Protein AF-A0A832R340-F1 (afdb_monomer_lite)

pLDDT: mean 95.82, std 3.77, range [67.94, 98.81]

Sequence (253 aa):
NHPKLSLINHSDYIPEQYLPVFNSSLIEIYLHKIPDLADKFVYFNDDFFIINNTPKERFFKNGLPNDIAAFRYNSGMGLWSKCLINNIKIINERFDKHTVLERDHNKWYNPDYGKKSRITRLLKSYDKFVTLITPHNAQPYLKSTFEEVWDYAGDRLTKASENRFRSPNDYTQELFRTWQICQSNFEPYNTYKDTKMFPLVLRSNQAVKAIYDQKYKLICLNDNAHIRNYEKVMQELEKAFETILPEKSGFEL

Foldseek 3Di:
DDPPDDDDDLVQFPDPVLPPAPAQQLSLLRPLSTPPDAQKDKDDDPQKDFQDDDDCVCQDDPNFGEDAQADDDQPCPDLVSLQLVLLQVLVQVVAWPLVLCVVCVCQNVPCQQPPRRVVVVVCNPPGGDDRGDDDPYIHIGGSVLSVVCCVSCVVQSVVLSNHRYRDSSGHGNVSSVVSCSSVVRYHYDNNVVAEEEDACQVQLVVLLVCSQVVVHRMYGHRYDPNRPPVVVSVVSNVVSCCNSCVDDDPNDD

Structure (mmCIF, N/CA/C/O backbone):
data_AF-A0A832R340-F1
#
_entry.id   AF-A0A832R340-F1
#
loop_
_atom_site.group_PDB
_atom_site.id
_atom_site.type_symbol
_atom_site.label_atom_id
_atom_site.label_alt_id
_atom_site.label_comp_id
_atom_site.label_asym_id
_atom_site.label_entity_id
_atom_site.label_seq_id
_atom_site.pdbx_PDB_ins_code
_atom_site.Cartn_x
_atom_site.Cartn_y
_atom_site.Cartn_z
_atom_site.occupancy
_atom_site.B_iso_or_equiv
_atom_site.auth_seq_id
_atom_site.auth_comp_id
_atom_site.auth_asym_id
_atom_site.auth_atom_id
_atom_site.pdbx_PDB_model_num
ATOM 1 N N . ASN A 1 1 ? -14.430 -20.303 16.023 1.00 77.50 1 ASN A N 1
ATOM 2 C CA . ASN A 1 1 ? -14.579 -20.818 14.639 1.00 77.50 1 ASN A CA 1
ATOM 3 C C . ASN A 1 1 ? -15.683 -20.064 13.924 1.00 77.50 1 ASN A C 1
ATOM 5 O O . ASN A 1 1 ? -16.845 -20.286 14.232 1.00 77.50 1 ASN A O 1
ATOM 9 N N . HIS A 1 2 ? -15.328 -19.161 13.011 1.00 87.94 2 HIS A N 1
ATOM 10 C CA . HIS A 1 2 ? -16.286 -18.367 12.237 1.00 87.94 2 HIS A CA 1
ATOM 11 C C . HIS A 1 2 ? -16.100 -18.674 10.739 1.00 87.94 2 HIS A C 1
ATOM 13 O O . HIS A 1 2 ? -14.962 -18.670 10.282 1.00 87.94 2 HIS A O 1
ATOM 19 N N . PRO A 1 3 ? -17.163 -18.914 9.943 1.00 90.31 3 PRO A N 1
ATOM 20 C CA . PRO A 1 3 ? -17.043 -19.392 8.553 1.00 90.31 3 PRO A CA 1
ATOM 21 C C . PRO A 1 3 ? -16.389 -18.393 7.586 1.00 90.31 3 PRO A C 1
ATOM 23 O O . PRO A 1 3 ? -16.044 -18.752 6.467 1.00 90.31 3 PRO A O 1
ATOM 26 N N . LYS A 1 4 ? -16.247 -17.129 7.999 1.00 91.12 4 LYS A N 1
ATOM 27 C CA . LYS A 1 4 ? -15.564 -16.067 7.239 1.00 91.12 4 LYS A CA 1
ATOM 28 C C . LYS A 1 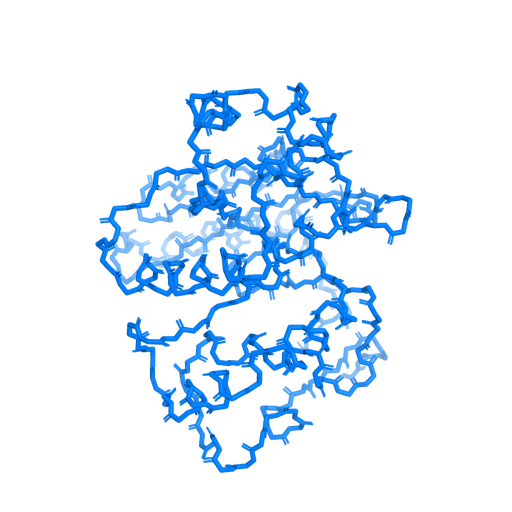4 ? -14.186 -15.704 7.812 1.00 91.12 4 LYS A C 1
ATOM 30 O O . LYS A 1 4 ? -13.631 -14.686 7.416 1.00 91.12 4 LYS A O 1
ATOM 35 N N . LEU A 1 5 ? -13.687 -16.463 8.790 1.00 92.19 5 LEU A N 1
ATOM 36 C CA . LEU A 1 5 ? -12.378 -16.262 9.406 1.00 92.19 5 LEU A CA 1
ATOM 37 C C . LEU A 1 5 ? -11.502 -17.481 9.118 1.00 92.19 5 LEU A C 1
ATOM 39 O O . LEU A 1 5 ? -11.822 -18.586 9.553 1.00 92.19 5 LEU A O 1
ATOM 43 N N . SER A 1 6 ? -10.382 -17.247 8.442 1.00 92.25 6 SER A N 1
ATOM 44 C CA . SER A 1 6 ? -9.359 -18.257 8.185 1.00 92.25 6 SER A CA 1
ATOM 45 C C . SER A 1 6 ? -8.039 -17.790 8.783 1.00 92.25 6 SER A C 1
ATOM 47 O O . SER A 1 6 ? -7.599 -16.671 8.523 1.00 92.25 6 SER A O 1
ATOM 49 N N . LEU A 1 7 ? -7.420 -18.647 9.591 1.00 93.69 7 LEU A N 1
ATOM 50 C CA . LEU A 1 7 ? -6.074 -18.450 10.121 1.00 93.69 7 LEU A CA 1
ATOM 51 C C . LEU A 1 7 ? -5.105 -19.132 9.155 1.00 93.69 7 LEU A C 1
ATOM 53 O O . LEU A 1 7 ? -5.226 -20.334 8.932 1.00 93.69 7 LEU A O 1
ATOM 57 N N . ILE A 1 8 ? -4.187 -18.364 8.573 1.00 95.50 8 ILE A N 1
ATOM 58 C CA . ILE A 1 8 ? -3.229 -18.848 7.573 1.00 95.50 8 ILE A CA 1
ATOM 59 C C . ILE A 1 8 ? -1.823 -18.728 8.154 1.00 95.50 8 ILE A C 1
ATOM 61 O O . ILE A 1 8 ? -1.419 -17.652 8.600 1.00 95.50 8 ILE A O 1
ATOM 65 N N . ASN A 1 9 ? -1.074 -19.825 8.142 1.00 96.88 9 ASN A N 1
ATOM 66 C CA . ASN A 1 9 ? 0.315 -19.855 8.574 1.00 96.88 9 ASN A CA 1
ATOM 67 C C . ASN A 1 9 ? 1.236 -19.414 7.435 1.00 96.88 9 ASN A C 1
ATOM 69 O O . ASN A 1 9 ? 0.943 -19.609 6.258 1.00 96.88 9 ASN A O 1
ATOM 73 N N . HIS A 1 10 ? 2.414 -18.886 7.772 1.00 97.19 10 HIS A N 1
ATOM 74 C CA . HIS A 1 10 ? 3.430 -18.556 6.765 1.00 97.19 10 HIS A CA 1
ATOM 75 C C . HIS A 1 10 ? 3.829 -19.770 5.904 1.00 97.19 10 HIS A C 1
ATOM 77 O O . HIS A 1 10 ? 4.081 -19.611 4.714 1.00 97.19 10 HIS A O 1
ATOM 83 N N . SER A 1 11 ? 3.826 -20.982 6.472 1.00 97.44 11 SER A N 1
ATOM 84 C CA . SER A 1 11 ? 4.091 -22.242 5.758 1.00 97.44 11 SER A CA 1
ATOM 85 C C . SER A 1 11 ? 3.079 -22.580 4.669 1.00 97.44 11 SER A C 1
ATOM 87 O O . SER A 1 11 ? 3.392 -23.375 3.790 1.00 97.44 11 SER A O 1
ATOM 89 N N . ASP A 1 12 ? 1.885 -21.987 4.707 1.00 97.50 12 ASP A N 1
ATOM 90 C CA . ASP A 1 12 ? 0.822 -22.308 3.754 1.00 97.50 12 ASP A CA 1
ATOM 91 C C . ASP A 1 12 ? 1.036 -21.610 2.401 1.00 97.50 12 ASP A C 1
ATOM 93 O O . ASP A 1 12 ? 0.422 -21.992 1.407 1.00 97.50 12 ASP A O 1
ATOM 97 N N . TYR A 1 13 ? 1.888 -20.576 2.347 1.00 97.44 13 TYR A N 1
ATOM 98 C CA . TYR A 1 13 ? 2.053 -19.748 1.146 1.00 97.44 13 TYR A CA 1
ATOM 99 C C . TYR A 1 13 ? 3.472 -19.210 0.894 1.00 97.44 13 TYR A C 1
ATOM 101 O O . TYR A 1 13 ? 3.736 -18.674 -0.185 1.00 97.44 13 TYR A O 1
ATOM 109 N N . ILE A 1 14 ? 4.398 -19.360 1.846 1.00 98.06 14 ILE A N 1
ATOM 110 C CA . ILE A 1 14 ? 5.816 -19.015 1.686 1.00 98.06 14 ILE A CA 1
ATOM 111 C C . ILE A 1 14 ? 6.624 -20.317 1.554 1.00 98.06 14 ILE A C 1
ATOM 113 O O . ILE A 1 14 ? 6.455 -21.212 2.383 1.00 98.06 14 ILE A O 1
ATOM 117 N N . PRO A 1 15 ? 7.524 -20.440 0.557 1.00 97.81 15 PRO A N 1
ATOM 118 C CA . PRO A 1 15 ? 8.363 -21.626 0.405 1.00 97.81 15 PRO A CA 1
ATOM 119 C C . PRO A 1 15 ? 9.180 -21.950 1.665 1.00 97.81 15 PRO A C 1
ATOM 121 O O . PRO A 1 15 ? 9.788 -21.058 2.263 1.00 97.81 15 PRO A O 1
ATOM 124 N N . GLU A 1 16 ? 9.231 -23.233 2.036 1.00 97.81 16 GLU A N 1
ATOM 125 C CA . GLU A 1 16 ? 9.823 -23.716 3.293 1.00 97.81 16 GLU A CA 1
ATOM 126 C C . GLU A 1 16 ? 11.278 -23.266 3.486 1.00 97.81 16 GLU A C 1
ATOM 128 O O . GLU A 1 16 ? 11.670 -22.888 4.589 1.00 97.81 16 GLU A O 1
ATOM 133 N N . GLN A 1 17 ? 12.069 -23.195 2.408 1.00 97.62 17 GLN A N 1
ATOM 134 C CA . GLN A 1 17 ? 13.466 -22.757 2.473 1.00 97.62 17 GLN A CA 1
ATOM 135 C C . GLN A 1 17 ? 13.645 -21.315 2.983 1.00 97.62 17 GLN A C 1
ATOM 137 O O . GLN A 1 17 ? 14.719 -20.968 3.483 1.00 97.62 17 GLN A O 1
ATOM 142 N N . TYR A 1 18 ? 12.608 -20.476 2.886 1.00 97.69 18 TYR A N 1
ATOM 143 C CA . TYR A 1 18 ? 12.618 -19.092 3.368 1.00 97.69 18 TYR A CA 1
ATOM 144 C C . TYR A 1 18 ? 12.047 -18.949 4.787 1.00 97.69 18 TYR A C 1
ATOM 146 O O . TYR A 1 18 ? 12.053 -17.852 5.344 1.00 97.69 18 TYR A O 1
ATOM 154 N N . LEU A 1 19 ? 11.604 -20.044 5.414 1.00 97.44 19 LEU A N 1
ATOM 155 C CA . LEU A 1 19 ? 11.039 -20.059 6.764 1.00 97.44 19 LEU A CA 1
ATOM 156 C C . LEU A 1 19 ? 12.059 -20.536 7.817 1.00 97.44 19 LEU A C 1
ATOM 158 O O . LEU A 1 19 ? 12.982 -21.282 7.480 1.00 97.44 19 LEU A O 1
ATOM 162 N N . PRO A 1 20 ? 11.981 -20.058 9.079 1.00 96.69 20 PRO A N 1
ATOM 163 C CA . PRO A 1 20 ? 11.139 -18.955 9.549 1.00 96.69 20 PRO A CA 1
ATOM 164 C C . PRO A 1 20 ? 11.617 -17.592 9.017 1.00 96.69 20 PRO A C 1
ATOM 166 O O . PRO A 1 20 ? 12.807 -17.386 8.754 1.00 96.69 20 PRO A O 1
ATOM 169 N N . VAL A 1 21 ? 10.676 -16.654 8.898 1.00 96.25 21 VAL A N 1
ATOM 170 C CA . VAL A 1 21 ? 10.906 -15.287 8.415 1.00 96.25 21 VAL A CA 1
ATOM 171 C C . VAL A 1 21 ? 10.337 -14.266 9.400 1.00 96.25 21 VAL A C 1
ATOM 173 O O . VAL A 1 21 ? 9.236 -14.436 9.916 1.00 96.25 21 VAL A O 1
ATOM 176 N N . PHE A 1 22 ? 11.084 -13.186 9.632 1.00 96.25 22 PHE A N 1
ATOM 177 C CA . PHE A 1 22 ? 10.743 -12.071 10.527 1.00 96.25 22 PHE A CA 1
ATOM 178 C C . PHE A 1 22 ? 10.767 -10.730 9.774 1.00 96.25 22 PHE A C 1
ATOM 180 O O . PHE A 1 22 ? 11.070 -9.669 10.322 1.00 96.25 22 PHE A O 1
ATOM 187 N N . ASN A 1 23 ? 10.500 -10.791 8.473 1.00 96.44 23 ASN A N 1
ATOM 188 C CA . ASN A 1 23 ? 10.570 -9.684 7.539 1.00 96.44 23 ASN A CA 1
ATOM 189 C C . ASN A 1 23 ? 9.192 -9.457 6.912 1.00 96.44 23 ASN A C 1
ATOM 191 O O . ASN A 1 23 ? 8.782 -10.211 6.032 1.00 96.44 23 ASN A O 1
ATOM 195 N N . SER A 1 24 ? 8.495 -8.406 7.350 1.00 95.06 24 SER A N 1
ATOM 196 C CA . SER A 1 24 ? 7.166 -8.066 6.826 1.00 95.06 24 SER A CA 1
ATOM 197 C C . SER A 1 24 ? 7.173 -7.860 5.312 1.00 95.06 24 SER A C 1
ATOM 199 O O . SER A 1 24 ? 6.262 -8.325 4.645 1.00 95.06 24 SER A O 1
ATOM 201 N N . SER A 1 25 ? 8.223 -7.246 4.754 1.00 95.94 25 SER A N 1
ATOM 202 C CA . SER A 1 25 ? 8.318 -7.002 3.312 1.00 95.94 25 SER A CA 1
ATOM 203 C C . SER A 1 25 ? 8.299 -8.315 2.525 1.00 95.94 25 SER A C 1
ATOM 205 O O . SER A 1 25 ? 7.625 -8.413 1.506 1.00 95.94 25 SER A O 1
ATOM 207 N N . LEU A 1 26 ? 8.995 -9.342 3.030 1.00 96.44 26 LEU A N 1
ATOM 208 C CA . LEU A 1 26 ? 9.010 -10.677 2.431 1.00 96.44 26 LEU A CA 1
ATOM 209 C C . LEU A 1 26 ? 7.631 -11.333 2.547 1.00 96.44 26 LEU A C 1
ATOM 211 O O . LEU A 1 26 ? 7.082 -11.787 1.552 1.00 96.44 26 LEU A O 1
ATOM 215 N N . ILE A 1 27 ? 7.044 -11.339 3.741 1.00 97.44 27 ILE A N 1
ATOM 216 C CA . ILE A 1 27 ? 5.701 -11.891 3.979 1.00 97.44 27 ILE A CA 1
ATOM 217 C C . ILE A 1 27 ? 4.691 -11.272 2.996 1.00 97.44 27 ILE A C 1
ATOM 219 O O . ILE A 1 27 ? 3.927 -11.976 2.335 1.00 97.44 27 ILE A O 1
ATOM 223 N N . GLU A 1 28 ? 4.747 -9.951 2.827 1.00 97.38 28 GLU A N 1
ATOM 224 C CA . GLU A 1 28 ? 3.816 -9.194 1.998 1.00 97.38 28 GLU A CA 1
ATOM 225 C C . GLU A 1 28 ? 3.998 -9.425 0.485 1.00 97.38 28 GLU A C 1
ATOM 227 O O . GLU A 1 28 ? 3.014 -9.380 -0.253 1.00 97.38 28 GLU A O 1
ATOM 232 N N . ILE A 1 29 ? 5.209 -9.709 -0.019 1.00 97.81 29 ILE A N 1
ATOM 233 C CA . ILE A 1 29 ? 5.391 -9.995 -1.458 1.00 97.81 29 ILE A CA 1
ATOM 234 C C . ILE A 1 29 ? 4.800 -11.358 -1.873 1.00 97.81 29 ILE A C 1
ATOM 236 O O . ILE A 1 29 ? 4.531 -11.572 -3.057 1.00 97.81 29 ILE A O 1
ATOM 240 N N . TYR A 1 30 ? 4.541 -12.263 -0.921 1.00 98.38 30 TYR A N 1
ATOM 241 C CA . TYR A 1 30 ? 3.929 -13.576 -1.168 1.00 98.38 30 TYR A CA 1
ATOM 242 C C . TYR A 1 30 ? 2.406 -13.613 -0.978 1.00 98.38 30 TYR A C 1
ATOM 244 O O . TYR A 1 30 ? 1.823 -14.666 -1.207 1.00 98.38 30 TYR A O 1
ATOM 252 N N . LEU A 1 31 ? 1.728 -12.503 -0.644 1.00 98.25 31 LEU A N 1
ATOM 253 C CA . LEU A 1 31 ? 0.280 -12.502 -0.339 1.00 98.25 31 LEU A CA 1
ATOM 254 C C . LEU A 1 31 ? -0.577 -13.229 -1.386 1.00 98.25 31 LEU A C 1
ATOM 256 O O . LEU A 1 31 ? -1.488 -13.970 -1.040 1.00 98.25 31 LEU A O 1
ATOM 260 N N . HIS A 1 32 ? -0.252 -13.083 -2.669 1.00 98.19 32 HIS A N 1
ATOM 261 C CA . HIS A 1 32 ? -0.957 -13.747 -3.770 1.00 98.19 32 HIS A CA 1
ATOM 262 C C . HIS A 1 32 ? -0.937 -15.286 -3.734 1.00 98.19 32 HIS A C 1
ATOM 264 O O . HIS A 1 32 ? -1.754 -15.921 -4.400 1.00 98.19 32 HIS A O 1
ATOM 270 N N . LYS A 1 33 ? -0.020 -15.893 -2.974 1.00 98.19 33 LYS A N 1
ATOM 271 C CA . LYS A 1 33 ? 0.062 -17.342 -2.764 1.00 98.19 33 LYS A CA 1
ATOM 272 C C . LYS A 1 33 ? -0.860 -17.844 -1.655 1.00 98.19 33 LYS A C 1
ATOM 274 O O . LYS A 1 33 ? -0.986 -19.055 -1.520 1.00 98.19 33 LYS A O 1
ATOM 279 N N . ILE A 1 34 ? -1.499 -16.957 -0.883 1.00 98.38 34 ILE A N 1
ATOM 280 C CA . ILE A 1 34 ? -2.464 -17.364 0.145 1.00 98.38 34 ILE A CA 1
ATOM 281 C C . ILE A 1 34 ? -3.562 -18.221 -0.517 1.00 98.38 34 ILE A C 1
ATOM 283 O O . ILE A 1 34 ? -4.161 -17.775 -1.508 1.00 98.38 34 ILE A O 1
ATOM 287 N N . PRO A 1 35 ? -3.825 -19.439 -0.001 1.00 96.44 35 PRO A N 1
ATOM 288 C CA . PRO A 1 35 ? -4.869 -20.310 -0.527 1.00 96.44 35 PRO A CA 1
ATOM 289 C C . PRO A 1 35 ? -6.227 -19.610 -0.553 1.00 96.44 35 PRO A C 1
ATOM 291 O O . PRO A 1 35 ? -6.567 -18.858 0.359 1.00 96.44 35 PRO A O 1
ATOM 294 N N . ASP A 1 36 ? -6.983 -19.833 -1.627 1.00 95.50 36 ASP A N 1
ATOM 295 C CA . ASP A 1 36 ? -8.324 -19.273 -1.841 1.00 95.50 36 ASP A CA 1
ATOM 296 C C . ASP A 1 36 ? -8.419 -17.733 -1.817 1.00 95.50 36 ASP A C 1
ATOM 298 O O . ASP A 1 36 ? -9.520 -17.174 -1.815 1.00 95.50 36 ASP A O 1
ATOM 302 N N . LEU A 1 37 ? -7.286 -17.015 -1.865 1.00 97.75 37 LEU A N 1
ATOM 303 C CA . LEU A 1 37 ? -7.292 -15.559 -1.971 1.00 97.75 37 LEU A CA 1
ATOM 304 C C . LEU A 1 37 ? -7.910 -15.135 -3.309 1.00 97.75 37 LEU A C 1
ATOM 306 O O . LEU A 1 37 ? -7.409 -15.474 -4.388 1.00 97.75 37 LEU A O 1
ATOM 310 N N . ALA A 1 38 ? -8.997 -14.369 -3.219 1.00 97.56 38 ALA A N 1
ATOM 311 C CA . ALA A 1 38 ? -9.676 -13.794 -4.369 1.00 97.56 38 ALA A CA 1
ATOM 312 C C . ALA A 1 38 ? -8.766 -12.819 -5.125 1.00 97.56 38 ALA A C 1
ATOM 314 O O . ALA A 1 38 ? -7.891 -12.184 -4.537 1.00 97.56 38 ALA A O 1
ATOM 315 N N . ASP A 1 39 ? -9.031 -12.635 -6.423 1.00 98.25 39 ASP A N 1
ATOM 316 C CA . ASP A 1 39 ? -8.266 -11.674 -7.218 1.00 98.25 39 ASP A CA 1
ATOM 317 C C . ASP A 1 39 ? -8.343 -10.257 -6.635 1.00 98.25 39 ASP A C 1
ATOM 319 O O . ASP A 1 39 ? -7.333 -9.583 -6.495 1.00 98.25 39 ASP A O 1
ATOM 323 N N . LYS A 1 40 ? -9.524 -9.830 -6.187 1.00 98.50 40 LYS A N 1
ATOM 324 C CA . LYS A 1 40 ? -9.719 -8.535 -5.527 1.00 98.50 40 LYS A CA 1
ATOM 325 C C . LYS A 1 40 ? -9.676 -8.720 -4.022 1.00 98.50 40 LYS A C 1
ATOM 327 O O . LYS A 1 40 ? -10.605 -9.291 -3.450 1.00 98.50 40 LYS A O 1
ATOM 332 N N . PHE A 1 41 ? -8.648 -8.181 -3.381 1.00 98.38 41 PHE A N 1
ATOM 333 C CA . PHE A 1 41 ? -8.508 -8.232 -1.930 1.00 98.38 41 PHE A CA 1
ATOM 334 C C . PHE A 1 41 ? -8.055 -6.888 -1.358 1.00 98.38 41 PHE A C 1
ATOM 336 O O . PHE A 1 41 ? -7.519 -6.033 -2.064 1.00 98.38 41 PHE A O 1
ATOM 343 N N . VAL A 1 42 ? -8.304 -6.683 -0.065 1.00 98.00 42 VAL A N 1
ATOM 344 C CA . VAL A 1 42 ? -7.833 -5.503 0.667 1.00 98.00 42 VAL A CA 1
ATOM 345 C C . VAL A 1 42 ? -6.873 -5.969 1.741 1.00 98.00 42 VAL A C 1
ATOM 347 O O . VAL A 1 42 ? -7.241 -6.754 2.610 1.00 98.00 42 VAL A O 1
ATOM 350 N N . TYR A 1 43 ? -5.646 -5.476 1.672 1.00 97.44 43 TYR A N 1
ATOM 351 C CA . TYR A 1 43 ? -4.633 -5.724 2.678 1.00 97.44 43 TYR A CA 1
ATOM 352 C C . TYR A 1 43 ? -4.823 -4.776 3.864 1.00 97.44 43 TYR A C 1
ATOM 354 O O . TYR A 1 43 ? -4.842 -3.555 3.683 1.00 97.44 43 TYR A O 1
ATOM 362 N N . PHE A 1 44 ? -4.938 -5.346 5.064 1.00 96.25 44 PHE A N 1
ATOM 363 C CA . PHE A 1 44 ? -4.852 -4.638 6.337 1.00 96.25 44 PHE A CA 1
ATOM 364 C C . PHE A 1 44 ? -3.622 -5.143 7.092 1.00 96.25 44 PHE A C 1
ATOM 366 O O . PHE A 1 44 ? -3.471 -6.355 7.239 1.00 96.25 44 PHE A O 1
ATOM 373 N N . ASN A 1 45 ? -2.766 -4.233 7.559 1.00 91.50 45 ASN A N 1
ATOM 374 C CA . ASN A 1 45 ? -1.753 -4.576 8.552 1.00 91.50 45 ASN A CA 1
ATOM 375 C C . ASN A 1 45 ? -2.332 -4.424 9.976 1.00 91.50 45 ASN A C 1
ATOM 377 O O . ASN A 1 45 ? -3.502 -4.072 10.149 1.00 91.50 45 ASN A O 1
ATOM 381 N N . ASP A 1 46 ? -1.501 -4.679 10.980 1.00 84.88 46 ASP A N 1
ATOM 382 C CA . ASP A 1 46 ? -1.818 -4.617 12.407 1.00 84.88 46 ASP A CA 1
ATOM 383 C C . ASP A 1 46 ? -2.180 -3.210 12.922 1.00 84.88 46 ASP A C 1
ATOM 385 O O . ASP A 1 46 ? -2.939 -3.085 13.881 1.00 84.88 46 ASP A O 1
ATOM 389 N N . ASP A 1 47 ? -1.724 -2.143 12.262 1.00 92.25 47 ASP A N 1
ATOM 390 C CA . ASP A 1 47 ? -1.975 -0.757 12.674 1.00 92.25 47 ASP A CA 1
ATOM 391 C C . ASP A 1 47 ? -3.289 -0.164 12.123 1.00 92.25 47 ASP A C 1
ATOM 393 O O . ASP A 1 47 ? -3.600 0.994 12.433 1.00 92.25 47 ASP A O 1
ATOM 397 N N . PHE A 1 48 ? -4.015 -0.847 11.226 1.00 95.38 48 PHE A N 1
ATOM 398 C CA . PHE A 1 48 ? -5.141 -0.256 10.486 1.00 95.38 48 PHE A CA 1
ATOM 399 C C . PHE A 1 48 ? -6.504 -0.607 11.080 1.00 95.38 48 PHE A C 1
ATOM 401 O O . PHE A 1 48 ? -6.896 -1.766 11.158 1.00 95.38 48 PHE A O 1
ATOM 408 N N . PHE A 1 49 ? -7.299 0.424 11.369 1.00 95.75 49 PHE A N 1
ATOM 409 C CA . PHE A 1 49 ? -8.614 0.281 11.989 1.00 95.75 49 PHE A CA 1
ATOM 410 C C . PHE A 1 49 ? -9.696 0.966 11.159 1.00 95.75 49 PHE A C 1
ATOM 412 O O . PHE A 1 49 ? -9.511 2.083 10.665 1.00 95.75 49 PHE A O 1
ATOM 419 N N . ILE A 1 50 ? -10.851 0.312 11.040 1.00 95.94 50 ILE A N 1
ATOM 420 C CA . ILE A 1 50 ? -12.079 0.909 10.509 1.00 95.94 50 ILE A CA 1
ATOM 421 C C . ILE A 1 50 ? -12.855 1.480 11.694 1.00 95.94 50 ILE A C 1
ATOM 423 O O . ILE A 1 50 ? -13.189 0.744 12.614 1.00 95.94 50 ILE A O 1
ATOM 427 N N . ILE A 1 51 ? -13.153 2.779 11.668 1.00 97.00 51 ILE A N 1
ATOM 428 C CA . ILE A 1 51 ? -13.857 3.459 12.773 1.00 97.00 51 ILE A CA 1
ATOM 429 C C . ILE A 1 51 ? -15.195 4.072 12.347 1.00 97.00 51 ILE A C 1
ATOM 431 O O . ILE A 1 51 ? -15.892 4.661 13.166 1.00 97.00 51 ILE A O 1
ATOM 435 N N . ASN A 1 52 ? -15.560 3.965 11.066 1.00 96.81 52 ASN A N 1
ATOM 436 C CA . ASN A 1 52 ? -16.832 4.449 10.532 1.00 96.81 52 ASN A CA 1
ATOM 437 C C . ASN A 1 52 ? -17.263 3.595 9.322 1.00 96.81 52 ASN A C 1
ATOM 439 O O . ASN A 1 52 ? -16.451 2.880 8.726 1.00 96.81 52 ASN A O 1
ATOM 443 N N . ASN A 1 53 ? -18.533 3.696 8.926 1.00 95.31 53 ASN A N 1
ATOM 444 C CA . ASN A 1 53 ? -19.116 2.982 7.797 1.00 95.31 53 ASN A CA 1
ATOM 445 C C . ASN A 1 53 ? -18.248 3.115 6.534 1.00 95.31 53 ASN A C 1
ATOM 447 O O . ASN A 1 53 ? -18.025 4.215 6.002 1.00 95.31 53 ASN A O 1
ATOM 451 N N . THR A 1 54 ? -17.775 1.974 6.039 1.00 96.25 54 THR A N 1
ATOM 452 C CA . THR A 1 54 ? -16.812 1.882 4.942 1.00 96.25 54 THR A CA 1
ATOM 453 C C . THR A 1 54 ? -17.367 0.957 3.860 1.00 96.25 54 THR A C 1
ATOM 455 O O . THR A 1 54 ? -17.230 -0.260 3.961 1.00 96.25 54 THR A O 1
ATOM 458 N N . PRO A 1 55 ? -18.024 1.513 2.825 1.00 95.81 55 PRO A N 1
ATOM 459 C CA . PRO A 1 55 ? -18.597 0.711 1.750 1.00 95.81 55 PRO A CA 1
ATOM 460 C C . PRO A 1 55 ? -17.494 0.141 0.846 1.00 95.81 55 PRO A C 1
ATOM 462 O O . PRO A 1 55 ? -16.410 0.721 0.749 1.00 95.81 55 PRO A O 1
ATOM 465 N N . LYS A 1 56 ? -17.765 -0.963 0.136 1.00 95.81 56 LYS A N 1
ATOM 466 C CA . LYS A 1 56 ? -16.792 -1.617 -0.768 1.00 95.81 56 LYS A CA 1
ATOM 467 C C . LYS A 1 56 ? -16.234 -0.663 -1.831 1.00 95.81 56 LYS A C 1
ATOM 469 O O . LYS A 1 56 ? -15.066 -0.767 -2.198 1.00 95.81 56 LYS A O 1
ATOM 474 N N . GLU A 1 57 ? -17.032 0.321 -2.246 1.00 96.50 57 GLU A N 1
ATOM 475 C CA . GLU A 1 57 ? -16.695 1.365 -3.216 1.00 96.50 57 GLU A CA 1
ATOM 476 C C . GLU A 1 57 ? -15.562 2.275 -2.744 1.00 96.50 57 GLU A C 1
ATOM 478 O O . GLU A 1 57 ? -14.973 2.985 -3.555 1.00 96.50 57 GLU A O 1
ATOM 483 N N . ARG A 1 58 ? -15.231 2.259 -1.446 1.00 96.31 58 ARG A N 1
ATOM 484 C CA . ARG A 1 58 ? -14.027 2.902 -0.917 1.00 96.31 58 ARG A CA 1
ATOM 485 C C . ARG A 1 58 ? -12.755 2.194 -1.391 1.00 96.31 58 ARG A C 1
ATOM 487 O O . ARG A 1 58 ? -11.739 2.855 -1.597 1.00 96.31 58 ARG A O 1
ATOM 494 N N . PHE A 1 59 ? -12.792 0.881 -1.563 1.00 97.88 59 PHE A N 1
ATOM 495 C CA . PHE A 1 59 ? -11.637 0.087 -1.974 1.00 97.88 59 PHE A CA 1
ATOM 496 C C . PHE A 1 59 ? -11.651 -0.217 -3.465 1.00 97.88 59 PHE A C 1
ATOM 498 O O . PHE A 1 59 ? -10.609 -0.110 -4.097 1.00 97.88 59 PHE A O 1
ATOM 505 N N . PHE A 1 60 ? -12.817 -0.534 -4.030 1.00 98.25 60 PHE A N 1
ATOM 506 C CA . PHE A 1 60 ? -12.950 -0.913 -5.432 1.00 98.25 60 PHE A CA 1
ATOM 507 C C . PHE A 1 60 ? -14.085 -0.160 -6.118 1.00 98.25 60 PHE A C 1
ATOM 509 O O . PHE A 1 60 ? -15.241 -0.267 -5.713 1.00 98.25 60 PHE A O 1
ATOM 516 N N . LYS A 1 61 ? -13.780 0.531 -7.214 1.00 97.06 61 LYS A N 1
ATOM 517 C CA . LYS A 1 61 ? -14.756 1.189 -8.087 1.00 97.06 61 LYS A CA 1
ATOM 518 C C . LYS A 1 61 ? -14.571 0.673 -9.510 1.00 97.06 61 LYS A C 1
ATOM 520 O O . LYS A 1 61 ? -13.448 0.470 -9.947 1.00 97.06 61 LYS A O 1
ATOM 525 N N . ASN A 1 62 ? -15.665 0.394 -10.222 1.00 95.88 62 ASN A N 1
ATOM 526 C CA . ASN A 1 62 ? -15.622 -0.173 -11.582 1.00 95.88 62 ASN A CA 1
ATOM 527 C C . ASN A 1 62 ? -14.787 -1.466 -11.688 1.00 95.88 62 ASN A C 1
ATOM 529 O O . ASN A 1 62 ? -14.173 -1.753 -12.708 1.00 95.88 62 ASN A O 1
ATOM 533 N N . GLY A 1 63 ? -14.734 -2.244 -10.603 1.00 95.75 63 GLY A N 1
ATOM 534 C CA . GLY A 1 63 ? -13.914 -3.449 -10.524 1.00 95.75 63 GLY A CA 1
ATOM 535 C C . GLY A 1 63 ? -12.410 -3.203 -10.373 1.00 95.75 63 GLY A C 1
ATOM 536 O O . GLY A 1 63 ? -11.686 -4.189 -10.277 1.00 95.75 63 GLY A O 1
ATOM 537 N N . LEU A 1 64 ? -11.966 -1.948 -10.297 1.00 98.12 64 LEU A N 1
ATOM 538 C CA . LEU A 1 64 ? -10.578 -1.546 -10.120 1.00 98.12 64 LEU A CA 1
ATOM 539 C C . LEU A 1 64 ? -10.331 -0.991 -8.706 1.00 98.12 64 LEU A C 1
ATOM 541 O O . LEU A 1 64 ? -11.228 -0.397 -8.105 1.00 98.12 64 LEU A O 1
ATOM 545 N N . PRO A 1 65 ? -9.122 -1.170 -8.163 1.00 98.25 65 PRO A N 1
ATOM 546 C CA . PRO A 1 65 ? -8.726 -0.632 -6.870 1.00 98.25 65 PRO A CA 1
ATOM 547 C C . PRO A 1 65 ? -8.639 0.900 -6.899 1.00 98.25 65 PRO A C 1
ATOM 549 O O . PRO A 1 65 ? -8.103 1.497 -7.829 1.00 98.25 65 PRO A O 1
ATOM 552 N N . ASN A 1 66 ? -9.155 1.545 -5.860 1.00 97.94 66 ASN A N 1
ATOM 553 C CA . ASN A 1 66 ? -9.066 2.988 -5.669 1.00 97.94 66 ASN A CA 1
ATOM 554 C C . ASN A 1 66 ? -7.700 3.372 -5.100 1.00 97.94 66 ASN A C 1
ATOM 556 O O . ASN A 1 66 ? -7.333 2.904 -4.020 1.00 97.94 66 ASN A O 1
ATOM 560 N N . ASP A 1 67 ? -6.986 4.282 -5.762 1.00 97.12 67 ASP A N 1
ATOM 561 C CA . ASP A 1 67 ? -5.662 4.700 -5.308 1.00 97.12 67 ASP A CA 1
ATOM 562 C C . ASP A 1 67 ? -5.248 6.105 -5.775 1.00 97.12 67 ASP A C 1
ATOM 564 O O . ASP A 1 67 ? -5.865 6.720 -6.643 1.00 97.12 67 ASP A O 1
ATOM 568 N N . ILE A 1 68 ? -4.168 6.620 -5.193 1.00 97.25 68 ILE A N 1
ATOM 569 C CA . ILE A 1 68 ? -3.557 7.904 -5.507 1.00 97.25 68 ILE A CA 1
ATOM 570 C C . ILE A 1 68 ? -2.249 7.734 -6.290 1.00 97.25 68 ILE A C 1
ATOM 572 O O . ILE A 1 68 ? -1.206 7.353 -5.753 1.00 97.25 68 ILE A O 1
ATOM 576 N N . ALA A 1 69 ? -2.287 8.136 -7.560 1.00 97.69 69 ALA A N 1
ATOM 577 C CA . ALA A 1 69 ? -1.115 8.249 -8.422 1.00 97.69 69 ALA A CA 1
ATOM 578 C C . ALA A 1 69 ? -0.450 9.625 -8.261 1.00 97.69 69 ALA A C 1
ATOM 580 O O . ALA A 1 69 ? -0.727 10.576 -8.994 1.00 97.69 69 ALA A O 1
ATOM 581 N N . ALA A 1 70 ? 0.423 9.759 -7.262 1.00 97.75 70 ALA A N 1
ATOM 582 C CA . ALA A 1 70 ? 1.185 10.986 -7.055 1.00 97.75 70 ALA A CA 1
ATOM 583 C C . ALA A 1 70 ? 2.592 10.712 -6.524 1.00 97.75 70 ALA A C 1
ATOM 585 O O . ALA A 1 70 ? 2.791 9.789 -5.741 1.00 97.75 70 ALA A O 1
ATOM 586 N N . PHE A 1 71 ? 3.561 11.538 -6.917 1.00 98.00 71 PHE A N 1
ATOM 587 C CA . PHE A 1 71 ? 4.946 11.420 -6.468 1.00 98.00 71 PHE A CA 1
ATOM 588 C C . PHE A 1 71 ? 5.177 12.065 -5.101 1.00 98.00 71 PHE A C 1
ATOM 590 O O . PHE A 1 71 ? 4.521 13.039 -4.718 1.00 98.00 71 PHE A O 1
ATOM 597 N N . ARG A 1 72 ? 6.175 11.549 -4.380 1.00 95.81 72 ARG A N 1
ATOM 598 C CA . ARG A 1 72 ? 6.727 12.151 -3.164 1.00 95.81 72 ARG A CA 1
ATOM 599 C C . ARG A 1 72 ? 8.242 12.241 -3.240 1.00 95.81 72 ARG A C 1
ATOM 601 O O . ARG A 1 72 ? 8.893 11.488 -3.954 1.00 95.81 72 ARG A O 1
ATOM 608 N N . TYR A 1 73 ? 8.801 13.115 -2.412 1.00 94.19 73 TYR A N 1
ATOM 609 C CA . TYR A 1 73 ? 10.220 13.050 -2.099 1.00 94.19 73 TYR A CA 1
ATOM 610 C C . TYR A 1 73 ? 10.516 11.797 -1.260 1.00 94.19 73 TYR A C 1
ATOM 612 O O . TYR A 1 73 ? 9.796 11.482 -0.299 1.00 94.19 73 TYR A O 1
ATOM 620 N N . ASN A 1 74 ? 11.584 11.102 -1.633 1.00 94.56 74 ASN A N 1
ATOM 621 C CA . ASN A 1 74 ? 12.180 10.006 -0.889 1.00 94.56 74 ASN A CA 1
ATOM 622 C C . ASN A 1 74 ? 13.648 10.368 -0.650 1.00 94.56 74 ASN A C 1
ATOM 624 O O . ASN A 1 74 ? 14.398 10.557 -1.601 1.00 94.56 74 ASN A O 1
ATOM 628 N N . SER A 1 75 ? 14.039 10.494 0.618 1.00 91.44 75 SER A N 1
ATOM 629 C CA . SER A 1 75 ? 15.396 10.891 0.994 1.00 91.44 75 SER A CA 1
ATOM 630 C C . SER A 1 75 ? 16.436 9.792 0.786 1.00 91.44 75 SER A C 1
ATOM 632 O O . SER A 1 75 ? 17.624 10.065 0.911 1.00 91.44 75 SER A O 1
ATOM 634 N N . GLY A 1 76 ? 16.014 8.538 0.581 1.00 91.88 76 GLY A N 1
ATOM 635 C CA . GLY A 1 76 ? 16.904 7.374 0.614 1.00 91.88 76 GLY A CA 1
ATOM 636 C C . GLY A 1 76 ? 17.479 7.071 2.004 1.00 91.88 76 GLY A C 1
ATOM 637 O O . GLY A 1 76 ? 18.223 6.105 2.168 1.00 91.88 76 GLY A O 1
ATOM 638 N N . MET A 1 77 ? 17.120 7.864 3.021 1.00 89.81 77 MET A N 1
ATOM 639 C CA . MET A 1 77 ? 17.550 7.661 4.399 1.00 89.81 77 MET A CA 1
ATOM 640 C C . MET A 1 77 ? 16.611 6.680 5.098 1.00 89.81 77 MET A C 1
ATOM 642 O O . MET A 1 77 ? 15.388 6.831 5.055 1.00 89.81 77 MET A O 1
ATOM 646 N N . GLY A 1 78 ? 17.195 5.687 5.765 1.00 92.75 78 GLY A N 1
ATOM 647 C CA . GLY A 1 78 ? 16.464 4.613 6.429 1.00 92.75 78 GLY A CA 1
ATOM 648 C C . GLY A 1 78 ? 16.193 3.413 5.524 1.00 92.75 78 GLY A C 1
ATOM 649 O O . GLY A 1 78 ? 16.239 3.492 4.297 1.00 92.75 78 GLY A O 1
ATOM 650 N N . LEU A 1 79 ? 15.931 2.273 6.157 1.00 93.88 79 LEU A N 1
ATOM 651 C CA . LEU A 1 79 ? 15.779 0.995 5.467 1.00 93.88 79 LEU A CA 1
ATOM 652 C C . LEU A 1 79 ? 14.566 0.990 4.526 1.00 93.88 79 LEU A C 1
ATOM 654 O O . LEU A 1 79 ? 14.710 0.640 3.359 1.00 93.88 79 LEU A O 1
ATOM 658 N N . TRP A 1 80 ? 13.408 1.471 4.988 1.00 93.31 80 TRP A N 1
ATOM 659 C CA . TRP A 1 80 ? 12.188 1.535 4.173 1.00 93.31 80 TRP A CA 1
ATOM 660 C C . TRP A 1 80 ? 12.377 2.358 2.892 1.00 93.31 80 TRP A C 1
ATOM 662 O O . TRP A 1 80 ? 12.049 1.911 1.797 1.00 93.31 80 TRP A O 1
ATOM 672 N N . SER A 1 81 ? 12.992 3.537 3.012 1.00 95.44 81 SER A N 1
ATOM 673 C CA . SER A 1 81 ? 13.303 4.424 1.886 1.00 95.44 81 SER A CA 1
ATOM 674 C C . SER A 1 81 ? 14.157 3.744 0.813 1.00 95.44 81 SER A C 1
ATOM 676 O O . SER A 1 81 ? 13.909 3.953 -0.375 1.00 95.44 81 SER A O 1
ATOM 678 N N . LYS A 1 82 ? 15.132 2.916 1.222 1.00 97.31 82 LYS A N 1
ATOM 679 C CA . LYS A 1 82 ? 15.982 2.126 0.315 1.00 97.31 82 LYS A CA 1
ATOM 680 C C . LYS A 1 82 ? 15.184 1.043 -0.412 1.00 97.31 82 LYS A C 1
ATOM 682 O O . LYS A 1 82 ? 15.307 0.936 -1.627 1.00 97.31 82 LYS A O 1
ATOM 687 N N . CYS A 1 83 ? 14.299 0.336 0.289 1.00 97.75 83 CYS A N 1
ATOM 688 C CA . CYS A 1 83 ? 13.425 -0.666 -0.331 1.00 97.75 83 CYS A CA 1
ATOM 689 C C . CYS A 1 83 ? 12.491 -0.025 -1.374 1.00 97.75 83 CYS A C 1
ATOM 691 O O . CYS A 1 83 ? 12.364 -0.516 -2.491 1.00 97.75 83 CYS A O 1
ATOM 693 N N . LEU A 1 84 ? 11.919 1.150 -1.075 1.00 97.88 84 LEU A N 1
ATOM 694 C CA . LEU A 1 84 ? 11.114 1.897 -2.051 1.00 97.88 84 LEU A CA 1
ATOM 695 C C . LEU A 1 84 ? 11.924 2.328 -3.282 1.00 97.88 84 LEU A C 1
ATOM 697 O O . LEU A 1 84 ? 11.377 2.389 -4.381 1.00 97.88 84 LEU A O 1
ATOM 701 N N . ILE A 1 85 ? 13.215 2.635 -3.125 1.00 97.94 85 ILE A N 1
ATOM 702 C CA . ILE A 1 85 ? 14.100 2.908 -4.265 1.00 97.94 85 ILE A CA 1
ATOM 703 C C . ILE A 1 85 ? 14.289 1.639 -5.106 1.00 97.94 85 ILE A C 1
ATOM 705 O O . ILE A 1 85 ? 14.241 1.732 -6.330 1.00 97.94 85 ILE A O 1
ATOM 709 N N . ASN A 1 86 ? 14.447 0.466 -4.485 1.00 98.38 86 ASN A N 1
ATOM 710 C CA . ASN A 1 86 ? 14.538 -0.808 -5.208 1.00 98.38 86 ASN A CA 1
ATOM 711 C C . ASN A 1 86 ? 13.265 -1.088 -6.014 1.00 98.38 86 ASN A C 1
ATOM 713 O O . ASN A 1 86 ? 13.363 -1.396 -7.200 1.00 98.38 86 ASN A O 1
ATOM 717 N N . ASN A 1 87 ? 12.084 -0.873 -5.424 1.00 98.69 87 ASN A N 1
ATOM 718 C CA . ASN A 1 87 ? 10.810 -0.994 -6.138 1.00 98.69 87 ASN A CA 1
ATOM 719 C C . ASN A 1 87 ? 10.795 -0.105 -7.396 1.00 98.69 87 ASN A C 1
ATOM 721 O O . ASN A 1 87 ? 10.466 -0.556 -8.490 1.00 98.69 87 ASN A O 1
ATOM 725 N N . ILE A 1 88 ? 11.210 1.159 -7.262 1.00 98.62 88 ILE A N 1
ATOM 726 C CA . ILE A 1 88 ? 11.213 2.127 -8.368 1.00 98.62 88 ILE A CA 1
ATOM 727 C C . ILE A 1 88 ? 12.235 1.785 -9.463 1.00 98.62 88 ILE A C 1
ATOM 729 O O . ILE A 1 88 ? 12.019 2.163 -10.616 1.00 98.62 88 ILE A O 1
ATOM 733 N N . LYS A 1 89 ? 13.317 1.057 -9.157 1.00 98.62 89 LYS A N 1
ATOM 734 C CA . LYS A 1 89 ? 14.234 0.544 -10.191 1.00 98.62 89 LYS A CA 1
ATOM 735 C C . LYS A 1 89 ? 13.511 -0.432 -11.119 1.00 98.62 89 LYS A C 1
ATOM 737 O O . LYS A 1 89 ? 13.489 -0.186 -12.318 1.00 98.62 89 LYS A O 1
ATOM 742 N N . ILE A 1 90 ? 12.816 -1.428 -10.560 1.00 98.75 90 ILE A N 1
ATOM 743 C CA . ILE A 1 90 ? 12.015 -2.392 -11.338 1.00 98.75 90 ILE A CA 1
ATOM 744 C C . ILE A 1 90 ? 10.959 -1.667 -12.184 1.00 98.75 90 ILE A C 1
ATOM 746 O O . ILE A 1 90 ? 10.805 -1.950 -13.370 1.00 98.75 90 ILE A O 1
ATOM 750 N N . ILE A 1 91 ? 10.265 -0.685 -11.599 1.00 98.81 91 ILE A N 1
ATOM 751 C CA . ILE A 1 91 ? 9.254 0.101 -12.319 1.00 98.81 91 ILE A CA 1
ATOM 752 C C . ILE A 1 91 ? 9.864 0.850 -13.511 1.00 98.81 91 ILE A C 1
ATOM 754 O O . ILE A 1 91 ? 9.295 0.821 -14.596 1.00 98.81 91 ILE A O 1
ATOM 758 N N . ASN A 1 92 ? 11.024 1.487 -13.342 1.00 98.75 92 ASN A N 1
ATOM 759 C CA . ASN A 1 92 ? 11.697 2.220 -14.421 1.00 98.75 92 ASN A CA 1
ATOM 760 C C . ASN A 1 92 ? 12.338 1.324 -15.492 1.00 98.75 92 ASN A C 1
ATOM 762 O O . ASN A 1 92 ? 12.681 1.833 -16.560 1.00 98.75 92 ASN A O 1
ATOM 766 N N . GLU A 1 93 ? 12.557 0.041 -15.205 1.00 98.50 93 GLU A N 1
ATOM 767 C CA . GLU A 1 93 ? 12.985 -0.948 -16.200 1.00 98.50 93 GLU A CA 1
ATOM 768 C C . GLU A 1 93 ? 11.808 -1.404 -17.064 1.00 98.50 93 GLU A C 1
ATOM 770 O O . GLU A 1 93 ? 11.959 -1.560 -18.273 1.00 98.50 93 GLU A O 1
ATOM 775 N N . ARG A 1 94 ? 10.632 -1.607 -16.453 1.00 98.44 94 ARG A N 1
ATOM 776 C CA . ARG A 1 94 ? 9.440 -2.096 -17.155 1.00 98.44 94 ARG A CA 1
ATOM 777 C C . ARG A 1 94 ? 8.698 -1.001 -17.915 1.00 98.44 94 ARG A C 1
ATOM 779 O O . ARG A 1 94 ? 8.194 -1.253 -19.008 1.00 98.44 94 ARG A O 1
ATOM 786 N N . PHE A 1 95 ? 8.556 0.172 -17.306 1.00 98.62 95 PHE A N 1
ATOM 787 C CA . PHE A 1 95 ? 7.647 1.214 -17.768 1.00 98.62 95 PHE A CA 1
ATOM 788 C C . PHE A 1 95 ? 8.404 2.472 -18.177 1.00 98.62 95 PHE A C 1
ATOM 790 O O . PHE A 1 95 ? 9.221 3.004 -17.423 1.00 98.62 95 PHE A O 1
ATOM 797 N N . ASP A 1 96 ? 8.044 3.007 -19.341 1.00 98.44 96 ASP A N 1
ATOM 798 C CA . ASP A 1 96 ? 8.404 4.366 -19.723 1.00 98.44 96 ASP A CA 1
ATOM 799 C C . ASP A 1 96 ? 7.436 5.370 -19.080 1.00 98.44 96 ASP A C 1
ATOM 801 O O . ASP A 1 96 ? 6.213 5.247 -19.205 1.00 98.44 96 ASP A O 1
ATOM 805 N N . LYS A 1 97 ? 7.972 6.369 -18.367 1.00 98.44 97 LYS A N 1
ATOM 806 C CA . LYS A 1 97 ? 7.127 7.288 -17.599 1.00 98.44 97 LYS A CA 1
ATOM 807 C C . LYS A 1 97 ? 6.267 8.162 -18.499 1.00 98.44 97 LYS A C 1
ATOM 809 O O . LYS A 1 97 ? 5.089 8.337 -18.194 1.00 98.44 97 LYS A O 1
ATOM 814 N N . HIS A 1 98 ? 6.833 8.729 -19.559 1.00 98.06 98 HIS A N 1
ATOM 815 C CA . HIS A 1 98 ? 6.092 9.642 -20.431 1.00 98.06 98 HIS A CA 1
ATOM 816 C C . HIS A 1 98 ? 4.927 8.926 -21.094 1.00 98.06 98 HIS A C 1
ATOM 818 O O . HIS A 1 98 ? 3.802 9.411 -21.016 1.00 98.06 98 HIS A O 1
ATOM 824 N N . THR A 1 99 ? 5.169 7.715 -21.593 1.00 98.19 99 THR A N 1
ATOM 825 C CA . THR A 1 99 ? 4.140 6.844 -22.170 1.00 98.19 99 THR A CA 1
ATOM 826 C C . THR A 1 99 ? 2.993 6.592 -21.187 1.00 98.19 99 THR A C 1
ATOM 828 O O . THR A 1 99 ? 1.825 6.751 -21.538 1.00 98.19 99 THR A O 1
ATOM 831 N N . VAL A 1 100 ? 3.297 6.237 -19.932 1.00 98.50 100 VAL A N 1
ATOM 832 C CA . VAL A 1 100 ? 2.268 5.989 -18.903 1.00 98.50 100 VAL A CA 1
ATOM 833 C C . VAL A 1 100 ? 1.504 7.266 -18.541 1.00 98.50 100 VAL A C 1
ATOM 835 O O . VAL A 1 100 ? 0.278 7.246 -18.448 1.00 98.50 100 VAL A O 1
ATOM 838 N N . LEU A 1 101 ? 2.204 8.384 -18.325 1.00 98.00 101 LEU A N 1
ATOM 839 C CA . LEU A 1 101 ? 1.584 9.654 -17.930 1.00 98.00 101 LEU A CA 1
ATOM 840 C C . LEU A 1 101 ? 0.753 10.274 -19.057 1.00 98.00 101 LEU A C 1
ATOM 842 O O . LEU A 1 101 ? -0.219 10.966 -18.765 1.00 98.00 101 LEU A O 1
ATOM 846 N N . GLU A 1 102 ? 1.118 10.045 -20.316 1.00 97.56 102 GLU A N 1
ATOM 847 C CA . GLU A 1 102 ? 0.339 10.462 -21.480 1.00 97.56 102 GLU A CA 1
ATOM 848 C C . GLU A 1 102 ? -0.916 9.598 -21.634 1.00 97.56 102 GLU A C 1
ATOM 850 O O . GLU A 1 102 ? -2.024 10.137 -21.652 1.00 97.56 102 GLU A O 1
ATOM 855 N N . ARG A 1 103 ? -0.761 8.265 -21.632 1.00 98.19 103 ARG A N 1
ATOM 856 C CA . ARG A 1 103 ? -1.878 7.310 -21.719 1.00 98.19 103 ARG A CA 1
ATOM 857 C C . ARG A 1 103 ? -2.917 7.543 -20.621 1.00 98.19 103 ARG A C 1
ATOM 859 O O . ARG A 1 103 ? -4.113 7.576 -20.893 1.00 98.19 103 ARG A O 1
ATOM 866 N N . ASP A 1 104 ? -2.460 7.731 -19.383 1.00 97.94 104 ASP A N 1
ATOM 867 C CA . ASP A 1 104 ? -3.312 7.804 -18.192 1.00 97.94 104 ASP A CA 1
ATOM 868 C C . ASP A 1 104 ? -3.388 9.217 -17.593 1.00 97.94 104 ASP A C 1
ATOM 870 O O . ASP A 1 104 ? -3.597 9.381 -16.384 1.00 97.94 104 ASP A O 1
ATOM 874 N N . HIS A 1 105 ? -3.236 10.253 -18.425 1.00 97.56 105 HIS A N 1
ATOM 875 C CA . HIS A 1 105 ? -3.132 11.655 -18.005 1.00 97.56 105 HIS A CA 1
ATOM 876 C C . HIS A 1 105 ? -4.187 12.060 -16.964 1.00 97.56 105 HIS A C 1
ATOM 878 O O . HIS A 1 105 ? -3.868 12.612 -15.907 1.00 97.56 105 HIS A O 1
ATOM 884 N N . ASN A 1 106 ? -5.454 11.729 -17.214 1.00 97.69 106 ASN A N 1
ATOM 885 C CA . ASN A 1 106 ? -6.560 12.112 -16.334 1.00 97.69 106 ASN A CA 1
ATOM 886 C C . ASN A 1 106 ? -6.512 11.418 -14.963 1.00 97.69 106 ASN A C 1
ATOM 888 O O . ASN A 1 106 ? -6.994 11.979 -13.977 1.00 97.69 106 ASN A O 1
ATOM 892 N N . LYS A 1 107 ? -5.906 10.226 -14.870 1.00 98.00 107 LYS A N 1
ATOM 893 C CA . LYS A 1 107 ? -5.729 9.512 -13.599 1.00 98.00 107 LYS A CA 1
ATOM 894 C C . LYS A 1 107 ? -4.537 10.050 -12.806 1.00 98.00 107 LYS A C 1
ATOM 896 O O . LYS A 1 107 ? -4.646 10.192 -11.591 1.00 98.00 107 LYS A O 1
ATOM 901 N N . TRP A 1 108 ? -3.428 10.397 -13.463 1.00 98.06 108 TRP A N 1
ATOM 902 C CA . TRP A 1 108 ? -2.227 10.948 -12.809 1.00 98.06 108 TRP A CA 1
ATOM 903 C C . TRP A 1 108 ? -2.381 12.406 -12.365 1.00 98.06 108 TRP A C 1
ATOM 905 O O . TRP A 1 108 ? -1.828 12.815 -11.341 1.00 98.06 108 TRP A O 1
ATOM 915 N N . TYR A 1 109 ? -3.160 13.195 -13.103 1.00 97.19 109 TYR A N 1
ATOM 916 C CA . TYR A 1 109 ? -3.392 14.613 -12.817 1.00 97.19 109 TYR A CA 1
ATOM 917 C C . TYR A 1 109 ? -4.790 14.898 -12.266 1.00 97.19 109 TYR A C 1
ATOM 919 O O . TYR A 1 109 ? -5.248 16.042 -12.317 1.00 97.19 109 TYR A O 1
ATOM 927 N N . ASN A 1 110 ? -5.441 13.881 -11.694 1.00 97.88 110 ASN A N 1
ATOM 928 C CA . ASN A 1 110 ? -6.785 14.001 -11.153 1.00 97.88 110 ASN A CA 1
ATOM 929 C C . ASN A 1 110 ? -6.880 15.149 -10.114 1.00 97.88 110 ASN A C 1
ATOM 931 O O . ASN A 1 110 ? -6.030 15.245 -9.213 1.00 97.88 110 ASN A O 1
ATOM 935 N N . PRO A 1 111 ? -7.887 16.039 -10.219 1.00 96.25 111 PRO A N 1
ATOM 936 C CA . PRO A 1 111 ? -8.031 17.184 -9.321 1.00 96.25 111 PRO A CA 1
ATOM 937 C C . PRO A 1 111 ? -8.227 16.790 -7.849 1.00 96.25 111 PRO A C 1
ATOM 939 O O . PRO A 1 111 ? -7.749 17.516 -6.971 1.00 96.25 111 PRO A O 1
ATOM 942 N N . ASP A 1 112 ? -8.816 15.624 -7.559 1.00 95.19 112 ASP A N 1
ATOM 943 C CA . ASP A 1 112 ? -9.087 15.147 -6.195 1.00 95.19 112 ASP A CA 1
ATOM 944 C C . ASP A 1 112 ? -7.811 14.962 -5.362 1.00 95.19 112 ASP A C 1
ATOM 946 O O . ASP A 1 112 ? -7.843 15.022 -4.128 1.00 95.19 112 ASP A O 1
ATOM 950 N N . TYR A 1 113 ? -6.654 14.778 -6.006 1.00 96.81 113 TYR A N 1
ATOM 951 C CA . TYR A 1 113 ? -5.363 14.667 -5.319 1.00 96.81 113 TYR A CA 1
ATOM 952 C C . TYR A 1 113 ? -4.929 15.984 -4.655 1.00 96.81 113 TYR A C 1
ATOM 954 O O . TYR A 1 113 ? -4.087 15.988 -3.748 1.00 96.81 113 TYR A O 1
ATOM 962 N N . GLY A 1 114 ? -5.481 17.123 -5.087 1.00 95.19 114 GLY A N 1
ATOM 963 C CA . GLY A 1 114 ? -5.226 18.436 -4.502 1.00 95.19 114 GLY A CA 1
ATOM 964 C C . GLY A 1 114 ? -3.733 18.775 -4.408 1.00 95.19 114 GLY A C 1
ATOM 965 O O . GLY A 1 114 ? -3.000 18.777 -5.397 1.00 95.19 114 GLY A O 1
ATOM 966 N N . LYS A 1 115 ? -3.251 19.073 -3.193 1.00 95.12 115 LYS A N 1
ATOM 967 C CA . LYS A 1 115 ? -1.841 19.447 -2.953 1.00 95.12 115 LYS A CA 1
ATOM 968 C C . LYS A 1 115 ? -0.860 18.283 -3.145 1.00 95.12 115 LYS A C 1
ATOM 970 O O . LYS A 1 115 ? 0.334 18.537 -3.285 1.00 95.12 115 LYS A O 1
ATOM 975 N N . LYS A 1 116 ? -1.327 17.029 -3.151 1.00 95.44 116 LYS A N 1
ATOM 976 C CA . LYS A 1 116 ? -0.460 15.849 -3.291 1.00 95.44 116 LYS A CA 1
ATOM 977 C C . LYS A 1 116 ? 0.138 15.720 -4.691 1.00 95.44 116 LYS A C 1
ATOM 979 O O . LYS A 1 116 ? 1.252 15.234 -4.815 1.00 95.44 116 LYS A O 1
ATOM 984 N N . SER A 1 117 ? -0.521 16.248 -5.721 1.00 95.81 117 SER A N 1
ATOM 985 C CA . SER A 1 117 ? -0.013 16.208 -7.097 1.00 95.81 117 SER A CA 1
ATOM 986 C C . SER A 1 117 ? 1.027 17.292 -7.419 1.00 95.81 117 SER A C 1
ATOM 988 O O . SER A 1 117 ? 1.500 17.365 -8.549 1.00 95.81 117 SER A O 1
ATOM 990 N N . ARG A 1 118 ? 1.432 18.136 -6.453 1.00 96.38 118 ARG A N 1
ATOM 991 C CA . ARG A 1 118 ? 2.431 19.204 -6.675 1.00 96.38 118 ARG A CA 1
ATOM 992 C C . ARG A 1 118 ? 3.761 18.667 -7.204 1.00 96.38 118 ARG A C 1
ATOM 994 O O . ARG A 1 118 ? 4.266 19.193 -8.189 1.00 96.38 118 ARG A O 1
ATOM 1001 N N . ILE A 1 119 ? 4.292 17.611 -6.585 1.00 97.00 119 ILE A N 1
ATOM 1002 C CA . ILE A 1 119 ? 5.547 16.983 -7.025 1.00 97.00 119 ILE A CA 1
ATOM 1003 C C . ILE A 1 119 ? 5.341 16.284 -8.373 1.00 97.00 119 ILE A C 1
ATOM 1005 O O . ILE A 1 119 ? 6.189 16.402 -9.248 1.00 97.00 119 ILE A O 1
ATOM 1009 N N . THR A 1 120 ? 4.187 15.642 -8.593 1.00 97.25 120 THR A N 1
ATOM 1010 C CA . THR A 1 120 ? 3.835 15.052 -9.896 1.00 97.25 120 THR A CA 1
ATOM 1011 C C . THR A 1 120 ? 3.856 16.078 -11.026 1.00 97.25 120 THR A C 1
ATOM 1013 O O . THR A 1 120 ? 4.398 15.808 -12.092 1.00 97.25 120 THR A O 1
ATOM 1016 N N . ARG A 1 121 ? 3.302 17.275 -10.796 1.00 96.81 121 ARG A N 1
ATOM 1017 C CA . ARG A 1 121 ? 3.317 18.370 -11.777 1.00 96.81 121 ARG A CA 1
ATOM 1018 C C . ARG A 1 121 ? 4.723 18.921 -11.997 1.00 96.81 121 ARG A C 1
ATOM 1020 O O . ARG A 1 121 ? 5.100 19.140 -13.140 1.00 96.81 121 ARG A O 1
ATOM 1027 N N . LEU A 1 122 ? 5.496 19.100 -10.923 1.00 97.12 122 LEU A N 1
ATOM 1028 C CA . LEU A 1 122 ? 6.882 19.569 -11.003 1.00 97.12 122 LEU A CA 1
ATOM 1029 C C . LEU A 1 122 ? 7.772 18.603 -11.801 1.00 97.12 122 LEU A C 1
ATOM 1031 O O . LEU A 1 122 ? 8.615 19.041 -12.572 1.00 97.12 122 LEU A O 1
ATOM 1035 N N . LEU A 1 123 ? 7.566 17.295 -11.640 1.00 96.69 123 LEU A N 1
ATOM 1036 C CA . LEU A 1 123 ? 8.359 16.246 -12.287 1.00 96.69 123 LEU A CA 1
ATOM 1037 C C . LEU A 1 123 ? 7.747 15.739 -13.601 1.00 96.69 123 LEU A C 1
ATOM 1039 O O . LEU A 1 123 ? 8.098 14.640 -14.041 1.00 96.69 123 LEU A O 1
ATOM 1043 N N . LYS A 1 124 ? 6.843 16.510 -14.223 1.00 94.06 124 LYS A N 1
ATOM 1044 C CA . LYS A 1 124 ? 6.198 16.135 -15.491 1.00 94.06 124 LYS A CA 1
ATOM 1045 C C . LYS A 1 124 ? 7.222 15.893 -16.603 1.00 94.06 124 LYS A C 1
ATOM 1047 O O . LYS A 1 124 ? 7.101 14.904 -17.306 1.00 94.06 124 LYS A O 1
ATOM 1052 N N . SER A 1 125 ? 8.223 16.764 -16.735 1.00 93.38 125 SER A N 1
ATOM 1053 C CA . SER A 1 125 ? 9.252 16.684 -17.784 1.00 93.38 125 SER A CA 1
ATOM 1054 C C . SER A 1 125 ? 10.465 15.825 -17.423 1.00 93.38 125 SER A C 1
ATOM 1056 O O . SER A 1 125 ? 11.325 15.620 -18.264 1.00 93.38 125 SER A O 1
ATOM 1058 N N . TYR A 1 126 ? 10.573 15.347 -16.182 1.00 96.19 126 TYR A N 1
ATOM 1059 C CA . TYR A 1 126 ? 11.626 14.400 -15.811 1.00 96.19 126 TYR A CA 1
ATOM 1060 C C . TYR A 1 126 ? 11.352 13.052 -16.497 1.00 96.19 126 TYR A C 1
ATOM 1062 O O . TYR A 1 126 ? 10.188 12.723 -16.669 1.00 96.19 126 TYR A O 1
ATOM 1070 N N . ASP A 1 127 ? 12.346 12.228 -16.820 1.00 95.25 127 ASP A N 1
ATOM 1071 C CA . ASP A 1 127 ? 12.092 11.018 -17.635 1.00 95.25 127 ASP A CA 1
ATOM 1072 C C . ASP A 1 127 ? 11.814 9.754 -16.817 1.00 95.25 127 ASP A C 1
ATOM 1074 O O . ASP A 1 127 ? 11.282 8.772 -17.326 1.00 95.25 127 ASP A O 1
ATOM 1078 N N . LYS A 1 128 ? 12.147 9.760 -15.522 1.00 97.62 128 LYS A N 1
ATOM 1079 C CA . LYS A 1 128 ? 12.030 8.573 -14.665 1.00 97.62 128 LYS A CA 1
ATOM 1080 C C . LYS A 1 128 ? 10.912 8.699 -13.642 1.00 97.62 128 LYS A C 1
ATOM 1082 O O . LYS A 1 128 ? 10.597 9.797 -13.158 1.00 97.62 128 LYS A O 1
ATOM 1087 N N . PHE A 1 129 ? 10.295 7.567 -13.313 1.00 98.31 129 PHE A N 1
ATOM 1088 C CA . PHE A 1 129 ? 9.465 7.434 -12.125 1.00 98.31 129 PHE A CA 1
ATOM 1089 C C . PHE A 1 129 ? 10.325 7.674 -10.889 1.00 98.31 129 PHE A C 1
ATOM 1091 O O . PHE A 1 129 ? 11.467 7.221 -10.800 1.00 98.31 129 PHE A O 1
ATOM 1098 N N . VAL A 1 130 ? 9.746 8.373 -9.922 1.00 97.44 130 VAL A N 1
ATOM 1099 C CA . VAL A 1 130 ? 10.279 8.487 -8.563 1.00 97.44 130 VAL A CA 1
ATOM 1100 C C . VAL A 1 130 ? 9.309 7.808 -7.606 1.00 97.44 130 VAL A C 1
ATOM 1102 O O . VAL A 1 130 ? 8.224 7.397 -8.010 1.00 97.44 130 VAL A O 1
ATOM 1105 N N . THR A 1 131 ? 9.667 7.707 -6.328 1.00 97.75 131 THR A N 1
ATOM 1106 C CA . THR A 1 131 ? 8.795 7.104 -5.315 1.00 97.75 131 THR A CA 1
ATOM 1107 C C . THR A 1 131 ? 7.408 7.751 -5.308 1.00 97.75 131 THR A C 1
ATOM 1109 O O . THR A 1 131 ? 7.264 8.968 -5.141 1.00 97.75 131 THR A O 1
ATOM 1112 N N . LEU A 1 132 ? 6.374 6.925 -5.475 1.00 97.56 132 LEU A N 1
ATOM 1113 C CA . LEU A 1 132 ? 4.992 7.348 -5.305 1.00 97.56 132 LEU A CA 1
ATOM 1114 C C . LEU A 1 132 ? 4.695 7.570 -3.823 1.00 97.56 132 LEU A C 1
ATOM 1116 O O . LEU A 1 132 ? 5.361 7.053 -2.926 1.00 97.56 132 LEU A O 1
ATOM 1120 N N . ILE A 1 133 ? 3.680 8.378 -3.553 1.00 95.62 133 ILE A N 1
ATOM 1121 C CA . ILE A 1 133 ? 3.088 8.470 -2.230 1.00 95.62 133 ILE A CA 1
ATOM 1122 C C . ILE A 1 133 ? 2.693 7.064 -1.783 1.00 95.62 133 ILE A C 1
ATOM 1124 O O . ILE A 1 133 ? 2.080 6.341 -2.556 1.00 95.62 133 ILE A O 1
ATOM 1128 N N . THR A 1 134 ? 3.036 6.728 -0.542 1.00 92.38 134 THR A N 1
ATOM 1129 C CA . THR A 1 134 ? 2.732 5.459 0.130 1.00 92.38 134 THR A CA 1
ATOM 1130 C C . THR A 1 134 ? 1.706 5.749 1.238 1.00 92.38 134 THR A C 1
ATOM 1132 O O . THR A 1 134 ? 2.089 6.198 2.336 1.00 92.38 134 THR A O 1
ATOM 1135 N N . PRO A 1 135 ? 0.393 5.669 0.949 1.00 91.25 135 PRO A N 1
ATOM 1136 C CA . PRO A 1 135 ? -0.641 5.829 1.963 1.00 91.25 135 PRO A CA 1
ATOM 1137 C C . PRO A 1 135 ? -0.418 4.836 3.106 1.00 91.25 135 PRO A C 1
ATOM 1139 O O . PRO A 1 135 ? -0.173 3.665 2.874 1.00 91.25 135 PRO A O 1
ATOM 1142 N N . HIS A 1 136 ? -0.463 5.310 4.351 1.00 88.69 136 HIS A N 1
ATOM 1143 C CA . HIS A 1 136 ? -0.401 4.423 5.518 1.00 88.69 136 HIS A CA 1
ATOM 1144 C C . HIS A 1 136 ? -1.836 4.017 5.856 1.00 88.69 136 HIS A C 1
ATOM 1146 O O . HIS A 1 136 ? -2.455 4.608 6.745 1.00 88.69 136 HIS A O 1
ATOM 1152 N N . ASN A 1 137 ? -2.415 3.149 5.026 1.00 91.06 137 ASN A N 1
ATOM 1153 C CA . ASN A 1 137 ? -3.774 2.653 5.182 1.00 91.06 137 ASN A CA 1
ATOM 1154 C C . ASN A 1 137 ? -3.985 1.296 4.509 1.00 91.06 137 ASN A C 1
ATOM 1156 O O . ASN A 1 137 ? -3.128 0.807 3.779 1.00 91.06 137 ASN A O 1
ATOM 1160 N N . ALA A 1 138 ? -5.175 0.736 4.733 1.00 95.62 138 ALA A N 1
ATOM 1161 C CA . ALA A 1 138 ? -5.607 -0.468 4.054 1.00 95.62 138 ALA A CA 1
ATOM 1162 C C . ALA A 1 138 ? -5.598 -0.284 2.532 1.00 95.62 138 ALA A C 1
ATOM 1164 O O . ALA A 1 138 ? -6.187 0.671 2.004 1.00 95.62 138 ALA A O 1
ATOM 1165 N N . GLN A 1 139 ? -4.949 -1.223 1.849 1.00 97.00 139 GLN A N 1
ATOM 1166 C CA . GLN A 1 139 ? -4.596 -1.101 0.443 1.00 97.00 139 GLN A CA 1
ATOM 1167 C C . GLN A 1 139 ? -5.329 -2.155 -0.396 1.00 97.00 139 GLN A C 1
ATOM 1169 O O . GLN A 1 139 ? -5.153 -3.353 -0.160 1.00 97.00 139 GLN A O 1
ATOM 1174 N N . PRO A 1 140 ? -6.143 -1.744 -1.383 1.00 98.06 140 PRO A N 1
ATOM 1175 C CA . PRO A 1 140 ? -6.740 -2.671 -2.331 1.00 98.06 140 PRO A CA 1
ATOM 1176 C C . PRO A 1 140 ? -5.716 -3.125 -3.381 1.00 98.06 140 PRO A C 1
ATOM 1178 O O . PRO A 1 140 ? -4.970 -2.314 -3.944 1.00 98.06 140 PRO A O 1
ATOM 1181 N N . TYR A 1 141 ? -5.717 -4.423 -3.663 1.00 98.56 141 TYR A N 1
ATOM 1182 C CA . TYR A 1 141 ? -4.825 -5.079 -4.611 1.00 98.56 141 TYR A CA 1
ATOM 1183 C C . TYR A 1 141 ? -5.591 -6.009 -5.550 1.00 98.56 141 TYR A C 1
ATOM 1185 O O . TYR A 1 141 ? -6.662 -6.523 -5.210 1.00 98.56 141 TYR A O 1
ATOM 1193 N N . LEU A 1 142 ? -4.993 -6.233 -6.719 1.00 98.69 142 LEU A N 1
ATOM 1194 C CA . LEU A 1 142 ? -5.315 -7.340 -7.611 1.00 98.69 142 LEU A CA 1
ATOM 1195 C C . LEU A 1 142 ? -4.256 -8.438 -7.452 1.00 98.69 142 LEU A C 1
ATOM 1197 O O . LEU A 1 142 ? -3.060 -8.157 -7.567 1.00 98.69 142 LEU A O 1
ATOM 1201 N N . LYS A 1 143 ? -4.676 -9.680 -7.213 1.00 98.56 143 LYS A N 1
ATOM 1202 C CA . LYS A 1 143 ? -3.800 -10.857 -7.139 1.00 98.56 143 LYS A CA 1
ATOM 1203 C C . LYS A 1 143 ? -3.060 -11.056 -8.457 1.00 98.56 143 LYS A C 1
ATOM 1205 O O . LYS A 1 143 ? -1.860 -11.314 -8.432 1.00 98.56 143 LYS A O 1
ATOM 1210 N N . SER A 1 144 ? -3.733 -10.829 -9.583 1.00 98.56 144 SER A N 1
ATOM 1211 C CA . SER A 1 144 ? -3.125 -10.887 -10.914 1.00 98.56 144 SER A CA 1
ATOM 1212 C C . SER A 1 144 ? -1.929 -9.938 -11.072 1.00 98.56 144 SER A C 1
ATOM 1214 O O . SER A 1 144 ? -0.970 -10.267 -11.763 1.00 98.56 144 SER A O 1
ATOM 1216 N N . THR A 1 145 ? -1.927 -8.782 -10.392 1.00 98.69 145 THR A N 1
ATOM 1217 C CA . THR A 1 145 ? -0.769 -7.869 -10.389 1.00 98.69 145 THR A CA 1
ATOM 1218 C C . THR A 1 145 ? 0.439 -8.511 -9.712 1.00 98.69 145 THR A C 1
ATOM 1220 O O . THR A 1 145 ? 1.568 -8.327 -10.159 1.00 98.69 145 THR A O 1
ATOM 1223 N N . PHE A 1 146 ? 0.230 -9.259 -8.627 1.00 98.75 146 PHE A N 1
ATOM 1224 C CA . PHE A 1 146 ? 1.324 -9.973 -7.975 1.00 98.75 146 PHE A CA 1
ATOM 1225 C C . PHE A 1 146 ? 1.896 -11.053 -8.876 1.00 98.75 146 PHE A C 1
ATOM 1227 O O . PHE A 1 146 ? 3.113 -11.145 -8.990 1.00 98.75 146 PHE A O 1
ATOM 1234 N N . GLU A 1 147 ? 1.037 -11.816 -9.542 1.00 98.69 147 GLU A N 1
ATOM 1235 C CA . GLU A 1 147 ? 1.458 -12.840 -10.498 1.00 98.69 147 GLU A CA 1
ATOM 1236 C C . GLU A 1 147 ? 2.293 -12.232 -11.637 1.00 98.69 147 GLU A C 1
ATOM 1238 O O . GLU A 1 147 ? 3.382 -12.728 -11.910 1.00 98.69 147 GLU A O 1
ATOM 1243 N N . GLU A 1 148 ? 1.864 -11.107 -12.222 1.00 98.69 148 GLU A N 1
ATOM 1244 C CA . GLU A 1 148 ? 2.610 -10.405 -13.282 1.00 98.69 148 GLU A CA 1
ATOM 1245 C C . GLU A 1 148 ? 3.975 -9.882 -12.798 1.00 98.69 148 GLU A C 1
ATOM 1247 O O . GLU A 1 148 ? 4.987 -10.006 -13.488 1.00 98.69 148 GLU A O 1
ATOM 1252 N N . VAL A 1 149 ? 4.033 -9.305 -11.595 1.00 98.81 149 VAL A N 1
ATOM 1253 C CA . VAL A 1 149 ? 5.294 -8.808 -11.024 1.00 98.81 149 VAL A CA 1
ATOM 1254 C C . VAL A 1 149 ? 6.248 -9.963 -10.708 1.00 98.81 149 VAL A C 1
ATOM 1256 O O . VAL A 1 149 ? 7.452 -9.830 -10.931 1.00 98.81 149 VAL A O 1
ATOM 1259 N N . TRP A 1 150 ? 5.737 -11.091 -10.208 1.00 98.69 150 TRP A N 1
ATOM 1260 C CA . TRP A 1 150 ? 6.533 -12.296 -9.967 1.00 98.69 150 TRP A CA 1
ATOM 1261 C C . TRP A 1 150 ? 7.022 -12.946 -11.263 1.00 98.69 150 TRP A C 1
ATOM 1263 O O . TRP A 1 150 ? 8.138 -13.455 -11.280 1.00 98.69 150 TRP A O 1
ATOM 1273 N N . ASP A 1 151 ? 6.250 -12.880 -12.347 1.00 98.69 151 ASP A N 1
ATOM 1274 C CA . ASP A 1 151 ? 6.699 -13.305 -13.677 1.00 98.69 151 ASP A CA 1
ATOM 1275 C C . ASP A 1 151 ? 7.849 -12.418 -14.192 1.00 98.69 151 ASP A C 1
ATOM 1277 O O . ASP A 1 151 ? 8.876 -12.914 -14.652 1.00 98.69 151 ASP A O 1
ATOM 1281 N N . TYR A 1 152 ? 7.746 -11.095 -14.019 1.00 98.81 152 TYR A N 1
ATOM 1282 C CA . TYR A 1 152 ? 8.758 -10.153 -14.510 1.00 98.81 152 TYR A CA 1
ATOM 1283 C C . TYR A 1 152 ? 10.038 -10.074 -13.658 1.00 98.81 152 TYR A C 1
ATOM 1285 O O . TYR A 1 152 ? 11.141 -9.892 -14.180 1.00 98.81 152 TYR A O 1
ATOM 1293 N N . ALA A 1 153 ? 9.907 -10.118 -12.331 1.00 98.56 153 ALA A N 1
ATOM 1294 C CA . ALA A 1 153 ? 10.996 -9.872 -11.382 1.00 98.56 153 ALA A CA 1
ATOM 1295 C C . ALA A 1 153 ? 11.213 -11.018 -10.388 1.00 98.56 153 ALA A C 1
ATOM 1297 O O . ALA A 1 153 ? 11.806 -10.810 -9.325 1.00 98.56 153 ALA A O 1
ATOM 1298 N N . GLY A 1 154 ? 10.739 -12.221 -10.719 1.00 98.31 154 GLY A N 1
ATOM 1299 C CA . GLY A 1 154 ? 10.803 -13.387 -9.844 1.00 98.31 154 GLY A CA 1
ATOM 1300 C C . GLY A 1 154 ? 12.214 -13.698 -9.364 1.00 98.31 154 GLY A C 1
ATOM 1301 O O . GLY A 1 154 ? 12.407 -13.914 -8.177 1.00 98.31 154 GLY A O 1
ATOM 1302 N N . ASP A 1 155 ? 13.221 -13.600 -10.231 1.00 98.12 155 ASP A N 1
ATOM 1303 C CA . ASP A 1 155 ? 14.634 -13.792 -9.883 1.00 98.12 155 ASP A CA 1
ATOM 1304 C C . ASP A 1 155 ? 15.094 -12.892 -8.717 1.00 98.12 155 ASP A C 1
ATOM 1306 O O . ASP A 1 155 ? 15.709 -13.346 -7.747 1.00 98.12 155 ASP A O 1
ATOM 1310 N N . ARG A 1 156 ? 14.728 -11.610 -8.771 1.00 98.31 156 ARG A N 1
ATOM 1311 C CA . ARG A 1 156 ? 15.063 -10.587 -7.775 1.00 98.31 156 ARG A CA 1
ATOM 1312 C C . ARG A 1 156 ? 14.254 -10.750 -6.494 1.00 98.31 156 ARG A C 1
ATOM 1314 O O . ARG A 1 156 ? 14.809 -10.582 -5.408 1.00 98.31 156 ARG A O 1
ATOM 1321 N N . LEU A 1 157 ? 12.971 -11.093 -6.604 1.00 98.44 157 LEU A N 1
ATOM 1322 C CA . LEU A 1 157 ? 12.094 -11.344 -5.457 1.00 98.44 157 LEU A CA 1
ATOM 1323 C C . LEU A 1 157 ? 12.488 -12.629 -4.714 1.00 98.44 157 LEU A C 1
ATOM 1325 O O . LEU A 1 157 ? 12.571 -12.634 -3.485 1.00 98.44 157 LEU A O 1
ATOM 1329 N N . THR A 1 158 ? 12.831 -13.690 -5.445 1.00 98.12 158 THR A N 1
ATOM 1330 C CA . THR A 1 158 ? 13.411 -14.929 -4.913 1.00 98.12 158 THR A CA 1
ATOM 1331 C C . THR A 1 158 ? 14.730 -14.639 -4.205 1.00 98.12 158 THR A C 1
ATOM 1333 O O . THR A 1 158 ? 14.921 -15.092 -3.079 1.00 98.12 158 THR A O 1
ATOM 1336 N N . LYS A 1 159 ? 15.615 -13.822 -4.793 1.00 97.94 159 LYS A N 1
ATOM 1337 C CA . LYS A 1 159 ? 16.875 -13.448 -4.136 1.00 97.94 159 LYS A CA 1
ATOM 1338 C C . LYS A 1 159 ? 16.650 -12.658 -2.846 1.00 97.94 159 LYS A C 1
ATOM 1340 O O . LYS A 1 159 ? 17.292 -12.938 -1.837 1.00 97.94 159 LYS A O 1
ATOM 1345 N N . ALA A 1 160 ? 15.727 -11.696 -2.852 1.00 97.50 160 ALA A N 1
ATOM 1346 C CA . ALA A 1 160 ? 15.352 -10.954 -1.647 1.00 97.50 160 ALA A CA 1
ATOM 1347 C C . ALA A 1 160 ? 14.712 -11.859 -0.578 1.00 97.50 160 ALA A C 1
ATOM 1349 O O . ALA A 1 160 ? 14.833 -11.576 0.613 1.00 97.50 160 ALA A O 1
ATOM 1350 N N . SER A 1 161 ? 14.099 -12.978 -0.983 1.00 97.19 161 SER A N 1
ATOM 1351 C CA . SER A 1 161 ? 13.485 -13.944 -0.063 1.00 97.19 161 SER A CA 1
ATOM 1352 C C . SER A 1 161 ? 14.499 -14.672 0.835 1.00 97.19 161 SER A C 1
ATOM 1354 O O . SER A 1 161 ? 14.123 -15.278 1.832 1.00 97.19 161 SER A O 1
ATOM 1356 N N . GLU A 1 162 ? 15.800 -14.583 0.548 1.00 96.69 162 GLU A N 1
ATOM 1357 C CA . GLU A 1 162 ? 16.850 -15.091 1.443 1.00 96.69 162 GLU A CA 1
ATOM 1358 C C . GLU A 1 162 ? 16.996 -14.245 2.731 1.00 96.69 162 GLU A C 1
ATOM 1360 O O . GLU A 1 162 ? 17.572 -14.699 3.724 1.00 96.69 162 GLU A O 1
ATOM 1365 N N . ASN A 1 163 ? 16.460 -13.017 2.753 1.00 97.12 163 ASN A N 1
ATOM 1366 C CA . ASN A 1 163 ? 16.571 -12.097 3.885 1.00 97.12 163 ASN A CA 1
ATOM 1367 C C . ASN A 1 163 ? 15.539 -12.413 4.983 1.00 97.12 163 ASN A C 1
ATOM 1369 O O . ASN A 1 163 ? 14.415 -11.903 4.975 1.00 97.12 163 ASN A O 1
ATOM 1373 N N . ARG A 1 164 ? 15.945 -13.189 5.999 1.00 95.56 164 ARG A N 1
ATOM 1374 C CA . ARG A 1 164 ? 15.083 -13.516 7.158 1.00 95.56 164 ARG A CA 1
ATOM 1375 C C . ARG A 1 164 ? 14.660 -12.296 7.985 1.00 95.56 164 ARG A C 1
ATOM 1377 O O . ARG A 1 164 ? 13.594 -12.321 8.594 1.00 95.56 164 ARG A O 1
ATOM 1384 N N . PHE A 1 165 ? 15.475 -11.242 7.998 1.00 97.25 165 PHE A N 1
ATOM 1385 C CA . PHE A 1 165 ? 15.189 -9.946 8.620 1.00 97.25 165 PHE A CA 1
ATOM 1386 C C . PHE A 1 165 ? 15.220 -8.843 7.563 1.00 97.25 165 PHE A C 1
ATOM 1388 O O . PHE A 1 165 ? 15.860 -9.004 6.523 1.00 97.25 165 PHE A O 1
ATOM 1395 N N . ARG A 1 166 ? 14.568 -7.711 7.856 1.00 94.44 166 ARG A N 1
ATOM 1396 C CA . ARG A 1 166 ? 14.533 -6.546 6.961 1.00 94.44 166 ARG A CA 1
ATOM 1397 C C . ARG A 1 166 ? 15.934 -6.147 6.497 1.00 94.44 166 ARG A C 1
ATOM 1399 O O . ARG A 1 166 ? 16.839 -5.943 7.307 1.00 94.44 166 ARG A O 1
ATOM 1406 N N . SER A 1 167 ? 16.071 -5.950 5.195 1.00 96.88 167 SER A N 1
ATOM 1407 C CA . SER A 1 167 ? 17.317 -5.651 4.504 1.00 96.88 167 SER A CA 1
ATOM 1408 C C . SER A 1 167 ? 17.137 -4.454 3.568 1.00 96.88 167 SER A C 1
ATOM 1410 O O . SER A 1 167 ? 16.073 -4.277 2.977 1.00 96.88 167 SER A O 1
ATOM 1412 N N . PRO A 1 168 ? 18.168 -3.613 3.365 1.00 96.50 168 PRO A N 1
ATOM 1413 C CA . PRO A 1 168 ? 18.109 -2.537 2.374 1.00 96.50 168 PRO A CA 1
ATOM 1414 C C . PRO A 1 168 ? 17.951 -3.034 0.927 1.00 96.50 168 PRO A C 1
ATOM 1416 O O . PRO A 1 168 ? 17.693 -2.211 0.050 1.00 96.50 168 PRO A O 1
ATOM 1419 N N . ASN A 1 169 ? 18.124 -4.336 0.679 1.00 96.00 169 ASN A N 1
ATOM 1420 C CA . ASN A 1 169 ? 17.963 -4.971 -0.630 1.00 96.00 169 ASN A CA 1
ATOM 1421 C C . ASN A 1 169 ? 16.561 -5.564 -0.845 1.00 96.00 169 ASN A C 1
ATOM 1423 O O . ASN A 1 169 ? 16.325 -6.179 -1.881 1.00 96.00 169 ASN A O 1
ATOM 1427 N N . ASP A 1 170 ? 15.645 -5.395 0.110 1.00 98.00 170 ASP A N 1
ATOM 1428 C CA . ASP A 1 170 ? 14.286 -5.911 -0.018 1.00 98.00 170 ASP A CA 1
ATOM 1429 C C . ASP A 1 170 ? 13.456 -5.113 -1.030 1.00 98.00 170 ASP A C 1
ATOM 1431 O O . ASP A 1 170 ? 13.737 -3.949 -1.350 1.00 98.00 170 ASP A O 1
ATOM 1435 N N . TYR A 1 171 ? 12.384 -5.766 -1.468 1.00 98.31 171 TYR A N 1
ATOM 1436 C CA . TYR A 1 171 ? 11.248 -5.177 -2.164 1.00 98.31 171 TYR A CA 1
ATOM 1437 C C . TYR A 1 171 ? 10.038 -5.218 -1.243 1.00 98.31 171 TYR A C 1
ATOM 1439 O O . TYR A 1 171 ? 9.962 -6.061 -0.353 1.00 98.31 171 TYR A O 1
ATOM 1447 N N . THR A 1 172 ? 9.097 -4.303 -1.443 1.00 97.31 172 THR A N 1
ATOM 1448 C CA . THR A 1 172 ? 7.923 -4.168 -0.568 1.00 97.31 172 THR A CA 1
ATOM 1449 C C . THR A 1 172 ? 6.633 -4.308 -1.371 1.00 97.31 172 THR A C 1
ATOM 1451 O O . THR A 1 172 ? 6.648 -4.201 -2.599 1.00 97.31 172 THR A O 1
ATOM 1454 N N . GLN A 1 173 ? 5.498 -4.475 -0.691 1.00 96.62 173 GLN A N 1
ATOM 1455 C CA . GLN A 1 173 ? 4.159 -4.453 -1.290 1.00 96.62 173 GLN A CA 1
ATOM 1456 C C . GLN A 1 173 ? 3.899 -3.225 -2.189 1.00 96.62 173 GLN A C 1
ATOM 1458 O O . GLN A 1 173 ? 3.149 -3.298 -3.162 1.00 96.62 173 GLN A O 1
ATOM 1463 N N . GLU A 1 174 ? 4.580 -2.101 -1.929 1.00 97.81 174 GLU A N 1
ATOM 1464 C CA . GLU A 1 174 ? 4.486 -0.884 -2.747 1.00 97.81 174 GLU A CA 1
ATOM 1465 C C . GLU A 1 174 ? 4.986 -1.078 -4.189 1.00 97.81 174 GLU A C 1
ATOM 1467 O O . GLU A 1 174 ? 4.616 -0.292 -5.065 1.00 97.81 174 GLU A O 1
ATOM 1472 N N . LEU A 1 175 ? 5.801 -2.106 -4.465 1.00 98.75 175 LEU A N 1
ATOM 1473 C CA . LEU A 1 175 ? 6.166 -2.497 -5.830 1.00 98.75 175 LEU A CA 1
ATOM 1474 C C . LEU A 1 175 ? 4.916 -2.878 -6.626 1.00 98.75 175 LEU A C 1
ATOM 1476 O O . LEU A 1 175 ? 4.667 -2.304 -7.683 1.00 98.75 175 LEU A O 1
ATOM 1480 N N . PHE A 1 176 ? 4.102 -3.783 -6.085 1.00 98.69 176 PHE A N 1
ATOM 1481 C CA . PHE A 1 176 ? 2.873 -4.268 -6.716 1.00 98.69 176 PHE A CA 1
ATOM 1482 C C . PHE A 1 176 ? 1.841 -3.154 -6.851 1.00 98.69 176 PHE A C 1
ATOM 1484 O O . PHE A 1 176 ? 1.220 -2.994 -7.899 1.00 98.69 176 PHE A O 1
ATOM 1491 N N . ARG A 1 177 ? 1.718 -2.306 -5.825 1.00 98.25 177 ARG A N 1
ATOM 1492 C CA . ARG A 1 177 ? 0.853 -1.123 -5.880 1.00 98.25 177 ARG A CA 1
ATOM 1493 C C . ARG A 1 177 ? 1.273 -0.166 -6.997 1.00 98.25 177 ARG A C 1
ATOM 1495 O O . ARG A 1 177 ? 0.440 0.293 -7.775 1.00 98.25 177 ARG A O 1
ATOM 1502 N N . THR A 1 178 ? 2.568 0.133 -7.091 1.00 98.69 178 THR A N 1
ATOM 1503 C CA . THR A 1 178 ? 3.089 1.029 -8.132 1.00 98.69 178 THR A CA 1
ATOM 1504 C C . THR A 1 178 ? 2.916 0.413 -9.5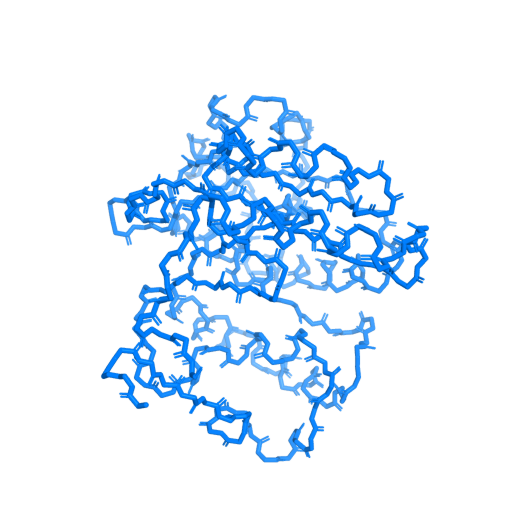18 1.00 98.69 178 THR A C 1
ATOM 1506 O O . THR A 1 178 ? 2.511 1.113 -10.440 1.00 98.69 178 THR A O 1
ATOM 1509 N N . TRP A 1 179 ? 3.141 -0.894 -9.657 1.00 98.81 179 TRP A N 1
ATOM 1510 C CA . TRP A 1 179 ? 2.918 -1.632 -10.900 1.00 98.81 179 TRP A CA 1
ATOM 1511 C C . TRP A 1 179 ? 1.465 -1.536 -11.371 1.00 98.81 179 TRP A C 1
ATOM 1513 O O . TRP A 1 179 ? 1.205 -1.178 -12.518 1.00 98.81 179 TRP A O 1
ATOM 1523 N N . GLN A 1 180 ? 0.513 -1.754 -10.462 1.00 98.31 180 GLN A N 1
ATOM 1524 C CA . GLN A 1 180 ? -0.920 -1.609 -10.717 1.00 98.31 180 GLN A CA 1
ATOM 1525 C C . GLN A 1 180 ? -1.276 -0.207 -11.233 1.00 98.31 180 GLN A C 1
ATOM 1527 O O . GLN A 1 180 ? -2.041 -0.065 -12.188 1.00 98.31 180 GLN A O 1
ATOM 1532 N N . ILE A 1 181 ? -0.680 0.835 -10.642 1.00 98.50 181 ILE A N 1
ATOM 1533 C CA . ILE A 1 181 ? -0.850 2.222 -11.091 1.00 98.50 181 ILE A CA 1
ATOM 1534 C C . ILE A 1 181 ? -0.256 2.422 -12.494 1.00 98.50 181 ILE A C 1
ATOM 1536 O O . ILE A 1 181 ? -0.908 3.008 -13.360 1.00 98.50 181 ILE A O 1
ATOM 1540 N N . CYS A 1 182 ? 0.951 1.909 -12.745 1.00 98.69 182 CYS A N 1
ATOM 1541 C CA . CYS A 1 182 ? 1.631 1.997 -14.039 1.00 98.69 182 CYS A CA 1
ATOM 1542 C C . CYS A 1 182 ? 0.933 1.205 -15.157 1.00 98.69 182 CYS A C 1
ATOM 1544 O O . CYS A 1 182 ? 1.101 1.547 -16.325 1.00 98.69 182 CYS A O 1
ATOM 1546 N N . GLN A 1 183 ? 0.115 0.202 -14.828 1.00 98.31 183 GLN A N 1
ATOM 1547 C CA . GLN A 1 183 ? -0.733 -0.537 -15.774 1.00 98.31 183 GLN A CA 1
ATOM 1548 C C . GLN A 1 183 ? -2.118 0.100 -15.996 1.00 98.31 183 GLN A C 1
ATOM 1550 O O . GLN A 1 183 ? -2.932 -0.442 -16.733 1.00 98.31 183 GLN A O 1
ATOM 1555 N N . SER A 1 184 ? -2.417 1.252 -15.380 1.00 98.19 184 SER A N 1
ATOM 1556 C CA . SER A 1 184 ? -3.764 1.854 -15.364 1.00 98.19 184 SER A CA 1
ATOM 1557 C C . SER A 1 184 ? -4.834 1.003 -14.662 1.00 98.19 184 SER A C 1
ATOM 1559 O O . SER A 1 184 ? -6.024 1.321 -14.729 1.00 98.19 184 SER A O 1
ATOM 1561 N N . ASN A 1 185 ? -4.437 -0.024 -13.907 1.00 98.31 185 ASN A N 1
ATOM 1562 C CA . ASN A 1 185 ? -5.331 -0.931 -13.183 1.00 98.31 185 ASN A CA 1
ATOM 1563 C C . ASN A 1 185 ? -5.804 -0.327 -11.852 1.00 98.31 185 ASN A C 1
ATOM 1565 O O . ASN A 1 185 ? -5.785 -0.983 -10.817 1.00 98.31 185 ASN A O 1
ATOM 1569 N N . PHE A 1 186 ? -6.207 0.942 -11.858 1.00 98.25 186 PHE A N 1
ATOM 1570 C CA . PHE A 1 186 ? -6.704 1.650 -10.681 1.00 98.25 186 PHE A CA 1
ATOM 1571 C C . PHE A 1 186 ? -7.691 2.760 -11.061 1.00 98.25 186 PHE A C 1
ATOM 1573 O O . PHE A 1 186 ? -7.709 3.241 -12.201 1.00 98.25 186 PHE A O 1
ATOM 1580 N N . GLU A 1 187 ? -8.474 3.196 -10.081 1.00 98.25 187 GLU A N 1
ATOM 1581 C CA . GLU A 1 187 ? -9.326 4.383 -10.143 1.00 98.25 187 GLU A CA 1
ATOM 1582 C C . GLU A 1 187 ? -8.732 5.500 -9.271 1.00 98.25 187 GLU A C 1
ATOM 1584 O O . GLU A 1 187 ? -8.341 5.244 -8.126 1.00 98.25 187 GLU A O 1
ATOM 1589 N N . PRO A 1 188 ? -8.649 6.747 -9.772 1.00 97.69 188 PRO A N 1
ATOM 1590 C CA . PRO A 1 188 ? -8.070 7.847 -9.020 1.00 97.69 188 PRO A CA 1
ATOM 1591 C C . PRO A 1 188 ? -8.921 8.169 -7.787 1.00 97.69 188 PRO A C 1
ATOM 1593 O O . PRO A 1 188 ? -10.090 8.547 -7.881 1.00 97.69 188 PRO A O 1
ATOM 1596 N N . TYR A 1 189 ? -8.313 8.055 -6.610 1.00 96.31 189 TYR A N 1
ATOM 1597 C CA . TYR A 1 189 ? -8.950 8.286 -5.324 1.00 96.31 189 TYR A CA 1
ATOM 1598 C C . TYR A 1 189 ? -7.963 8.872 -4.317 1.00 96.31 189 TYR A C 1
ATOM 1600 O O . TYR A 1 189 ? -6.937 8.280 -3.988 1.00 96.31 189 TYR A O 1
ATOM 1608 N N . ASN A 1 190 ? -8.289 10.033 -3.750 1.00 95.75 190 ASN A N 1
ATOM 1609 C CA . ASN A 1 190 ? -7.483 10.601 -2.675 1.00 95.75 190 ASN A CA 1
ATOM 1610 C C . ASN A 1 190 ? -7.770 9.897 -1.341 1.00 95.75 190 ASN A C 1
ATOM 1612 O O . ASN A 1 190 ? -8.650 10.310 -0.588 1.00 95.75 190 ASN A O 1
ATOM 1616 N N . THR A 1 191 ? -6.982 8.872 -1.026 1.00 92.00 191 THR A N 1
ATOM 1617 C CA . THR A 1 191 ? -7.102 8.077 0.206 1.00 92.00 191 THR A CA 1
ATOM 1618 C C . THR A 1 191 ? -6.956 8.885 1.500 1.00 92.00 191 THR A C 1
ATOM 1620 O O . THR A 1 191 ?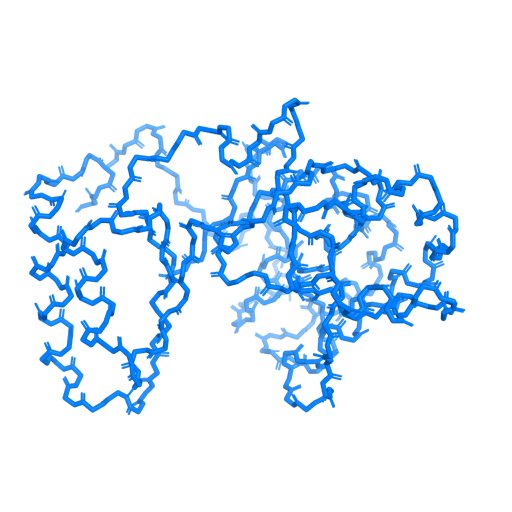 -7.479 8.492 2.537 1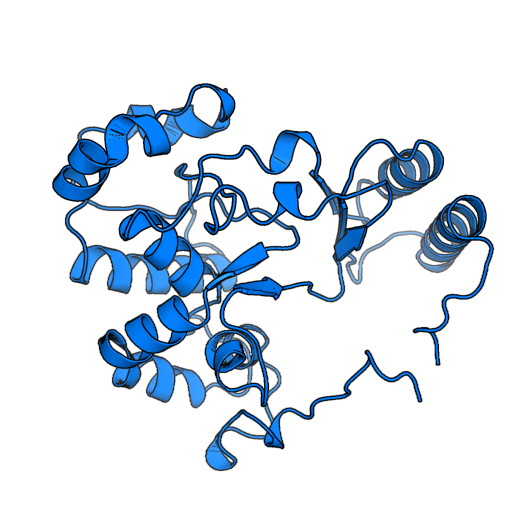.00 92.00 191 THR A O 1
ATOM 1623 N N . TYR A 1 192 ? -6.313 10.055 1.463 1.00 94.00 192 TYR A N 1
ATOM 1624 C CA . TYR A 1 192 ? -6.147 10.921 2.637 1.00 94.00 192 TYR A CA 1
ATOM 1625 C C . TYR A 1 192 ? -7.396 11.735 2.988 1.00 94.00 192 TYR A C 1
ATOM 1627 O O . TYR A 1 192 ? -7.409 12.384 4.034 1.00 94.00 192 TYR A O 1
ATOM 1635 N N . LYS A 1 193 ? -8.425 11.755 2.127 1.00 94.12 193 LYS A N 1
ATOM 1636 C CA . LYS A 1 193 ? -9.656 12.514 2.400 1.00 94.12 193 LYS A CA 1
ATOM 1637 C C . LYS A 1 193 ? -10.494 11.894 3.517 1.00 94.12 193 LYS A C 1
ATOM 1639 O O . LYS A 1 193 ? -11.256 12.600 4.163 1.00 94.12 193 LYS A O 1
ATOM 1644 N N . ASP A 1 194 ? -10.332 10.594 3.744 1.00 94.81 194 ASP A N 1
ATOM 1645 C CA . ASP A 1 194 ? -11.116 9.823 4.708 1.00 94.81 194 ASP A CA 1
ATOM 1646 C C . ASP A 1 194 ? -10.278 8.897 5.591 1.00 94.81 194 ASP A C 1
ATOM 1648 O O . ASP A 1 194 ? -10.846 8.134 6.367 1.00 94.81 194 ASP A O 1
ATOM 1652 N N . THR A 1 195 ? -8.951 8.944 5.466 1.00 95.56 195 THR A N 1
ATOM 1653 C CA . THR A 1 195 ? -8.039 8.107 6.242 1.00 95.56 195 THR A CA 1
ATOM 1654 C C . THR A 1 195 ? -6.959 8.944 6.906 1.00 95.56 195 THR A C 1
ATOM 1656 O O . THR A 1 195 ? -6.398 9.861 6.292 1.00 95.56 195 THR A O 1
ATOM 1659 N N . LYS A 1 196 ? -6.626 8.613 8.157 1.00 96.19 196 LYS A N 1
ATOM 1660 C CA . LYS A 1 196 ? -5.610 9.338 8.920 1.00 96.19 196 LYS A CA 1
ATOM 1661 C C . LYS A 1 196 ? -4.670 8.418 9.691 1.00 96.19 196 LYS A C 1
ATOM 1663 O O . LYS A 1 196 ? -5.110 7.648 10.529 1.00 96.19 196 LYS A O 1
ATOM 1668 N N . MET A 1 197 ? -3.367 8.586 9.471 1.00 95.44 197 MET A N 1
ATOM 1669 C CA . MET A 1 197 ? -2.342 8.006 10.338 1.00 95.44 197 MET A CA 1
ATOM 1670 C C . MET A 1 197 ? -2.046 8.934 11.522 1.00 95.44 197 MET A C 1
ATOM 1672 O O . MET A 1 197 ? -1.880 10.153 11.350 1.00 95.44 197 MET A O 1
ATOM 1676 N N . PHE A 1 198 ? -1.984 8.339 12.708 1.00 95.38 198 PHE A N 1
ATOM 1677 C CA . PHE A 1 198 ? -1.643 8.961 13.973 1.00 95.38 198 PHE A CA 1
ATOM 1678 C C . PHE A 1 198 ? -0.402 8.279 14.562 1.00 95.38 198 PHE A C 1
ATOM 1680 O O . PHE A 1 198 ? -0.501 7.143 15.015 1.00 95.38 198 PHE A O 1
ATOM 1687 N N . PRO A 1 199 ? 0.756 8.964 14.609 1.00 93.44 199 PRO A N 1
ATOM 1688 C CA . PRO A 1 199 ? 1.886 8.483 15.388 1.00 93.44 199 PRO A CA 1
ATOM 1689 C C . PRO A 1 199 ? 1.568 8.700 16.869 1.00 93.44 199 PRO A C 1
ATOM 1691 O O . PRO A 1 199 ? 1.506 9.848 17.330 1.00 93.44 199 PRO A O 1
ATOM 1694 N N . LEU A 1 200 ? 1.339 7.619 17.612 1.00 92.38 200 LEU A N 1
ATOM 1695 C CA . LEU A 1 200 ? 0.813 7.682 18.979 1.00 92.38 200 LEU A CA 1
ATOM 1696 C C . LEU A 1 200 ? 1.744 8.426 19.943 1.00 92.38 200 LEU A C 1
ATOM 1698 O O . LEU A 1 200 ? 1.261 9.115 20.836 1.00 92.38 200 LEU A O 1
ATOM 1702 N N . VAL A 1 201 ? 3.056 8.406 19.690 1.00 89.88 201 VAL A N 1
ATOM 1703 C CA . VAL A 1 201 ? 4.065 9.177 20.447 1.00 89.88 201 VAL A CA 1
ATOM 1704 C C . VAL A 1 201 ? 3.746 10.672 20.503 1.00 89.88 201 VAL A C 1
ATOM 1706 O O . VAL A 1 201 ? 4.034 11.332 21.498 1.00 89.88 201 VAL A O 1
ATOM 1709 N N . LEU A 1 202 ? 3.176 11.224 19.428 1.00 89.94 202 LEU A N 1
ATOM 1710 C CA . LEU A 1 202 ? 2.935 12.663 19.288 1.00 89.94 202 LEU A CA 1
ATOM 1711 C C . LEU A 1 202 ? 1.450 13.024 19.301 1.00 89.94 202 LEU A C 1
ATOM 1713 O O . LEU A 1 202 ? 1.107 14.183 19.534 1.00 89.94 202 LEU A O 1
ATOM 1717 N N . ARG A 1 203 ? 0.577 12.075 18.950 1.00 92.94 203 ARG A N 1
ATOM 1718 C CA . ARG A 1 203 ? -0.812 12.357 18.572 1.00 92.94 203 ARG A CA 1
ATOM 1719 C C . ARG A 1 203 ? -1.848 11.439 19.216 1.00 92.94 203 ARG A C 1
ATOM 1721 O O . ARG A 1 203 ? -2.962 11.370 18.701 1.00 92.94 203 ARG A O 1
ATOM 1728 N N . SER A 1 204 ? -1.525 10.787 20.333 1.00 93.62 204 SER A N 1
ATOM 1729 C CA . SER A 1 204 ? -2.449 9.907 21.069 1.00 93.62 204 SER A CA 1
ATOM 1730 C C . SER A 1 204 ? -3.812 10.560 21.332 1.00 93.62 204 SER A C 1
ATOM 1732 O O . SER A 1 204 ? -4.831 10.049 20.880 1.00 93.62 204 SER A O 1
ATOM 1734 N N . ASN A 1 205 ? -3.845 11.755 21.932 1.00 95.12 205 ASN A N 1
ATOM 1735 C CA . ASN A 1 205 ? -5.104 12.448 22.244 1.00 95.12 205 ASN A CA 1
ATOM 1736 C C . ASN A 1 205 ? -5.942 12.754 20.989 1.00 95.12 205 ASN A C 1
ATOM 1738 O O . ASN A 1 205 ? -7.171 12.733 21.029 1.00 95.12 205 ASN A O 1
ATOM 1742 N N . GLN A 1 206 ? -5.290 13.057 19.858 1.00 97.12 206 GLN A N 1
ATOM 1743 C CA . GLN A 1 206 ? -6.010 13.308 18.606 1.00 97.12 206 GLN A CA 1
ATOM 1744 C C . GLN A 1 206 ? -6.522 12.015 17.969 1.00 97.12 206 GLN A C 1
ATOM 1746 O O . GLN A 1 206 ? -7.554 12.063 17.305 1.00 97.12 206 GLN A O 1
ATOM 1751 N N . ALA A 1 207 ? -5.822 10.895 18.166 1.00 96.75 207 ALA A N 1
ATOM 1752 C CA . ALA A 1 207 ? -6.283 9.577 17.752 1.00 96.75 207 ALA A CA 1
ATOM 1753 C C . ALA A 1 207 ? -7.537 9.175 18.541 1.00 96.75 207 ALA A C 1
ATOM 1755 O O . ALA A 1 207 ? -8.569 8.919 17.930 1.00 96.75 207 ALA A O 1
ATOM 1756 N N . VAL A 1 208 ? -7.480 9.253 19.877 1.00 97.44 208 VAL A N 1
ATOM 1757 C CA . VAL A 1 208 ? -8.611 8.978 20.785 1.00 97.44 208 VAL A CA 1
ATOM 1758 C C . VAL A 1 208 ? -9.831 9.813 20.395 1.00 97.44 208 VAL A C 1
ATOM 1760 O O . VAL A 1 208 ? -10.908 9.274 20.149 1.00 97.44 208 VAL A O 1
ATOM 1763 N N . LYS A 1 209 ? -9.658 11.131 20.228 1.00 98.06 209 LYS A N 1
ATOM 1764 C CA . LYS A 1 209 ? -10.752 12.004 19.784 1.00 98.06 209 LYS A CA 1
ATOM 1765 C C . LYS A 1 209 ? -11.299 11.615 18.406 1.00 98.06 209 LYS A C 1
ATOM 1767 O O . LYS A 1 209 ? -12.504 11.666 18.197 1.00 98.06 209 LYS A O 1
ATOM 1772 N N . ALA A 1 210 ? -10.435 11.252 17.458 1.00 97.88 210 ALA A N 1
ATOM 1773 C CA . ALA A 1 210 ? -10.876 10.870 16.120 1.00 97.88 210 ALA A CA 1
ATOM 1774 C C . ALA A 1 210 ? -11.709 9.579 16.110 1.00 97.88 210 ALA A C 1
ATOM 1776 O O . ALA A 1 210 ? -12.592 9.479 15.258 1.00 97.88 210 ALA A O 1
ATOM 1777 N N . ILE A 1 211 ? -11.438 8.646 17.032 1.00 98.31 211 ILE A N 1
ATOM 1778 C CA . ILE A 1 211 ? -12.224 7.422 17.241 1.00 98.31 211 ILE A CA 1
ATOM 1779 C C . ILE A 1 211 ? -13.605 7.779 17.796 1.00 98.31 211 ILE A C 1
ATOM 1781 O O . ILE A 1 211 ? -14.594 7.459 17.146 1.00 98.31 211 ILE A O 1
ATOM 1785 N N . TYR A 1 212 ? -13.678 8.524 18.909 1.00 98.12 212 TYR A N 1
ATOM 1786 C CA . TYR A 1 212 ? -14.957 8.966 19.492 1.00 98.12 212 TYR A CA 1
ATOM 1787 C C . TYR A 1 212 ? -15.831 9.733 18.494 1.00 98.12 212 TYR A C 1
ATOM 1789 O O . TYR A 1 212 ? -17.027 9.487 18.391 1.00 98.12 212 TYR A O 1
ATOM 1797 N N . ASP A 1 213 ? -15.229 10.653 17.738 1.00 97.81 213 ASP A N 1
ATOM 1798 C CA . ASP A 1 213 ? -15.945 11.457 16.744 1.00 97.81 213 ASP A CA 1
ATOM 1799 C C . ASP A 1 213 ? -16.268 10.661 15.456 1.00 97.81 213 ASP A C 1
ATOM 1801 O O . ASP A 1 213 ? -16.885 11.213 14.544 1.00 97.81 213 ASP A O 1
ATOM 1805 N N . GLN A 1 214 ? -15.763 9.424 15.314 1.00 97.38 214 GLN A N 1
ATOM 1806 C CA . GLN A 1 214 ? -15.775 8.621 14.079 1.00 97.38 214 GLN A CA 1
ATOM 1807 C C . GLN A 1 214 ? -15.386 9.446 12.836 1.00 97.38 214 GLN A C 1
ATOM 1809 O O . GLN A 1 214 ? -15.958 9.321 11.749 1.00 97.38 214 GLN A O 1
ATOM 1814 N N . LYS A 1 215 ? -14.404 10.343 13.002 1.00 97.50 215 LYS A N 1
ATOM 1815 C CA . LYS A 1 215 ? -14.116 11.443 12.062 1.00 97.50 215 LYS A CA 1
ATOM 1816 C C . LYS A 1 215 ? -13.636 10.971 10.688 1.00 97.50 215 LYS A C 1
ATOM 1818 O O . LYS A 1 215 ? -13.781 11.683 9.694 1.00 97.50 215 LYS A O 1
ATOM 1823 N N . TYR A 1 216 ? -13.001 9.808 10.645 1.00 97.62 216 TYR A N 1
ATOM 1824 C CA . TYR A 1 216 ? -12.438 9.202 9.443 1.00 97.62 216 TYR A CA 1
ATOM 1825 C C . TYR A 1 216 ? -13.118 7.858 9.195 1.00 97.62 216 TYR A C 1
ATOM 1827 O O . TYR A 1 216 ? -13.711 7.290 10.100 1.00 97.62 216 TYR A O 1
ATOM 1835 N N . LYS A 1 217 ? -13.030 7.326 7.975 1.00 96.88 217 LYS A N 1
ATOM 1836 C CA . LYS A 1 217 ? -13.447 5.943 7.700 1.00 96.88 217 LYS A CA 1
ATOM 1837 C C . LYS A 1 217 ? -12.439 4.959 8.277 1.00 96.88 217 LYS A C 1
ATOM 1839 O O . LYS A 1 217 ? -12.816 4.013 8.962 1.00 96.88 217 LYS A O 1
ATOM 1844 N N . LEU A 1 218 ? -11.160 5.237 8.024 1.00 97.06 218 LEU A N 1
ATOM 1845 C CA . LEU A 1 218 ? -10.040 4.447 8.511 1.00 97.06 218 LEU A CA 1
ATOM 1846 C C . LEU A 1 218 ? -9.051 5.308 9.289 1.00 97.06 218 LEU A C 1
ATOM 1848 O O . LEU A 1 218 ? -8.851 6.492 8.994 1.00 97.06 218 LEU A O 1
ATOM 1852 N N . ILE A 1 219 ? -8.361 4.686 10.231 1.00 97.00 219 ILE A N 1
ATOM 1853 C CA . ILE A 1 219 ? -7.201 5.265 10.895 1.00 97.00 219 ILE A CA 1
ATOM 1854 C C . ILE A 1 219 ? -6.050 4.265 10.917 1.00 97.00 219 ILE A C 1
ATOM 1856 O O . ILE A 1 219 ? -6.263 3.059 10.878 1.00 97.00 219 ILE A O 1
ATOM 1860 N N . CYS A 1 220 ? -4.831 4.789 10.969 1.00 95.94 220 CYS A N 1
ATOM 1861 C CA . CYS A 1 220 ? -3.641 4.016 11.291 1.00 95.94 220 CYS A CA 1
ATOM 1862 C C . CYS A 1 220 ? -3.123 4.501 12.645 1.00 95.94 220 CYS A C 1
ATOM 1864 O O . CYS A 1 220 ? -2.867 5.701 12.802 1.00 95.94 220 CYS A O 1
ATOM 1866 N N . LEU A 1 221 ? -3.015 3.599 13.613 1.00 94.56 221 LEU A N 1
ATOM 1867 C CA . LEU A 1 221 ? -2.496 3.883 14.947 1.00 94.56 221 LEU A CA 1
ATOM 1868 C C . LEU A 1 221 ? -1.064 3.366 15.020 1.00 94.56 221 LEU A C 1
ATOM 1870 O O . LEU A 1 221 ? -0.832 2.226 15.390 1.00 94.56 221 LEU A O 1
ATOM 1874 N N . ASN A 1 222 ? -0.108 4.206 14.631 1.00 90.38 222 ASN A N 1
ATOM 1875 C CA . ASN A 1 222 ? 1.287 3.794 14.597 1.00 90.38 222 ASN A CA 1
ATOM 1876 C C . ASN A 1 222 ? 1.882 3.890 16.004 1.00 90.38 222 ASN A C 1
ATOM 1878 O O . ASN A 1 222 ? 2.052 4.995 16.548 1.00 90.38 222 ASN A O 1
ATOM 1882 N N . ASP A 1 223 ? 2.149 2.732 16.594 1.00 81.12 223 ASP A N 1
ATOM 1883 C CA . ASP A 1 223 ? 2.741 2.608 17.909 1.00 81.12 223 ASP A CA 1
ATOM 1884 C C . ASP A 1 223 ? 4.275 2.680 17.848 1.00 81.12 223 ASP A C 1
ATOM 1886 O O . ASP A 1 223 ? 4.923 2.671 16.798 1.00 81.12 223 ASP A O 1
ATOM 1890 N N . ASN A 1 224 ? 4.882 2.914 19.004 1.00 85.00 224 ASN A N 1
ATOM 1891 C CA . ASN A 1 224 ? 6.323 3.048 19.117 1.00 85.00 224 ASN A CA 1
ATOM 1892 C C . ASN A 1 224 ? 6.738 2.763 20.558 1.00 85.00 224 ASN A C 1
ATOM 1894 O O . ASN A 1 224 ? 6.045 3.166 21.494 1.00 85.00 224 ASN A O 1
ATOM 1898 N N . ALA A 1 225 ? 7.921 2.181 20.744 1.00 81.62 225 ALA A N 1
ATOM 1899 C CA . ALA A 1 225 ? 8.476 1.90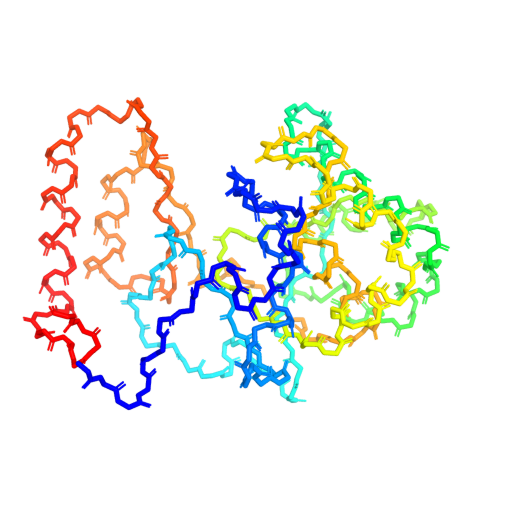6 22.069 1.00 81.62 225 ALA A CA 1
ATOM 1900 C C . ALA A 1 225 ? 8.619 3.160 22.962 1.00 81.62 225 ALA A C 1
ATOM 1902 O O . ALA A 1 225 ? 8.726 3.047 24.179 1.00 81.62 225 ALA A O 1
ATOM 1903 N N . HIS A 1 226 ? 8.619 4.364 22.380 1.00 86.00 226 HIS A N 1
ATOM 1904 C CA . HIS A 1 226 ? 8.801 5.630 23.095 1.00 86.00 226 HIS A CA 1
ATOM 1905 C C . HIS A 1 226 ? 7.498 6.383 23.416 1.00 86.00 226 HIS A C 1
ATOM 1907 O O . HIS A 1 226 ? 7.542 7.578 23.726 1.00 86.00 226 HIS A O 1
ATOM 1913 N N . ILE A 1 227 ? 6.330 5.736 23.336 1.00 86.75 227 ILE A N 1
ATOM 1914 C CA . ILE A 1 227 ? 5.069 6.350 23.780 1.00 86.75 227 ILE A CA 1
ATOM 1915 C C . ILE A 1 227 ? 5.161 6.672 25.278 1.00 86.75 227 ILE A C 1
ATOM 1917 O O . ILE A 1 227 ? 5.423 5.808 26.113 1.00 86.75 227 ILE A O 1
ATOM 1921 N N . ARG A 1 228 ? 4.911 7.934 25.635 1.00 86.56 228 ARG A N 1
ATOM 1922 C CA . ARG A 1 228 ? 4.840 8.363 27.037 1.00 86.56 228 ARG A CA 1
ATOM 1923 C C . ARG A 1 228 ? 3.517 7.921 27.653 1.00 86.56 228 ARG A C 1
ATOM 1925 O O . ARG A 1 228 ? 2.476 8.107 27.031 1.00 86.56 228 ARG A O 1
ATOM 1932 N N . ASN A 1 229 ? 3.558 7.425 28.892 1.00 90.06 229 ASN A N 1
ATOM 1933 C CA . ASN A 1 229 ? 2.384 6.913 29.613 1.00 90.06 229 ASN A CA 1
ATOM 1934 C C . ASN A 1 229 ? 1.619 5.853 28.800 1.00 90.06 229 ASN A C 1
ATOM 1936 O O . ASN A 1 229 ? 0.402 5.953 28.650 1.00 90.06 229 ASN A O 1
ATOM 1940 N N . TYR A 1 230 ? 2.346 4.872 28.254 1.00 92.31 230 TYR A N 1
ATOM 1941 C CA . TYR A 1 230 ? 1.818 3.842 27.354 1.00 92.31 230 TYR A CA 1
ATOM 1942 C C . TYR A 1 230 ? 0.507 3.218 27.852 1.00 92.31 230 TYR A C 1
ATOM 1944 O O . TYR A 1 230 ? -0.486 3.253 27.133 1.00 92.31 230 TYR A O 1
ATOM 1952 N N . GLU A 1 231 ? 0.473 2.751 29.103 1.00 93.19 231 GLU A N 1
ATOM 1953 C CA . GLU A 1 231 ? -0.715 2.128 29.707 1.00 93.19 231 GLU A CA 1
ATOM 1954 C C . GLU A 1 231 ? -1.939 3.047 29.664 1.00 93.19 231 GLU A C 1
ATOM 1956 O O . GLU A 1 231 ? -3.021 2.629 29.260 1.00 93.19 231 GLU A O 1
ATOM 1961 N N . LYS A 1 232 ? -1.761 4.330 30.001 1.00 94.56 232 LYS A N 1
ATOM 1962 C CA . LYS A 1 232 ? -2.845 5.315 29.950 1.00 94.56 232 LYS A CA 1
ATOM 1963 C C . LYS A 1 232 ? -3.335 5.535 28.519 1.00 94.56 232 LYS A C 1
ATOM 1965 O O . LYS A 1 232 ? -4.538 5.613 28.298 1.00 94.56 232 LYS A O 1
ATOM 1970 N N . VAL A 1 233 ? -2.418 5.637 27.553 1.00 94.19 233 VAL A N 1
ATOM 1971 C CA . VAL A 1 233 ? -2.781 5.802 26.137 1.00 94.19 233 VAL A CA 1
ATOM 1972 C C . VAL A 1 233 ? -3.570 4.592 25.636 1.00 94.19 233 VAL A C 1
ATOM 1974 O O . VAL A 1 233 ? -4.583 4.779 24.967 1.00 94.19 233 VAL A O 1
ATOM 1977 N N . MET A 1 234 ? -3.149 3.372 25.982 1.00 95.12 234 MET A N 1
ATOM 1978 C CA . MET A 1 234 ? -3.862 2.150 25.600 1.00 95.12 234 MET A CA 1
ATOM 1979 C C . MET A 1 234 ? -5.257 2.085 26.230 1.00 95.12 234 MET A C 1
ATOM 1981 O O . MET A 1 234 ? -6.221 1.859 25.510 1.00 95.12 234 MET A O 1
ATOM 1985 N N . GLN A 1 235 ? -5.393 2.403 27.522 1.00 96.81 235 GLN A N 1
ATOM 1986 C CA . GLN A 1 235 ? -6.699 2.464 28.195 1.00 96.81 235 GLN A CA 1
ATOM 1987 C C . GLN A 1 235 ? -7.646 3.506 27.578 1.00 96.81 235 GLN A C 1
ATOM 1989 O O . GLN A 1 235 ? -8.856 3.301 27.527 1.00 96.81 235 GLN A O 1
ATOM 1994 N N . GLU A 1 236 ? -7.131 4.658 27.139 1.00 97.00 236 GLU A N 1
ATOM 1995 C CA . GLU A 1 236 ? -7.953 5.681 26.481 1.00 97.00 236 GLU A CA 1
ATOM 1996 C C . GLU A 1 236 ? -8.393 5.258 25.073 1.00 97.00 236 GLU A C 1
ATOM 1998 O O . GLU A 1 236 ? -9.514 5.576 24.670 1.00 97.00 236 GLU A O 1
ATOM 2003 N N . LEU A 1 237 ? -7.536 4.545 24.335 1.00 96.69 237 LEU A N 1
ATOM 2004 C CA . LEU A 1 237 ? -7.880 3.971 23.033 1.00 96.69 237 LEU A CA 1
ATOM 2005 C C . LEU A 1 237 ? -8.918 2.855 23.173 1.00 96.69 237 LEU A C 1
ATOM 2007 O O . LEU A 1 237 ? -9.902 2.871 22.440 1.00 96.69 237 LEU A O 1
ATOM 2011 N N . GLU A 1 238 ? -8.728 1.943 24.126 1.00 96.06 238 GLU A N 1
ATOM 2012 C CA . GLU A 1 238 ? -9.660 0.854 24.438 1.00 96.06 238 GLU A CA 1
ATOM 2013 C C . GLU A 1 238 ? -11.058 1.406 24.728 1.00 96.06 238 GLU A C 1
ATOM 2015 O O . GLU A 1 238 ? -11.996 1.100 23.997 1.00 96.06 238 GLU A O 1
ATOM 2020 N N . LYS A 1 239 ? -11.177 2.357 25.663 1.00 97.75 239 LYS A N 1
ATOM 2021 C CA . LYS A 1 239 ? -12.453 3.031 25.971 1.00 97.75 239 LYS A CA 1
ATOM 2022 C C . LYS A 1 239 ? -13.092 3.699 24.754 1.00 97.75 239 LYS A C 1
ATOM 2024 O O . LYS A 1 239 ? -14.316 3.699 24.609 1.00 97.75 239 LYS A O 1
ATOM 2029 N N . ALA A 1 240 ? -12.279 4.302 23.885 1.00 98.00 240 ALA A N 1
ATOM 2030 C CA . ALA A 1 240 ? -12.784 4.935 22.673 1.00 98.00 240 ALA A CA 1
ATOM 2031 C C . ALA A 1 240 ? -13.358 3.902 21.694 1.00 98.00 240 ALA A C 1
ATOM 2033 O O . ALA A 1 240 ? -14.425 4.141 21.131 1.00 98.00 240 ALA A O 1
ATOM 2034 N N . PHE A 1 241 ? -12.690 2.758 21.519 1.00 97.06 241 PHE A N 1
ATOM 2035 C CA . PHE A 1 241 ? -13.194 1.659 20.697 1.00 97.06 241 PHE A CA 1
ATOM 2036 C C . PHE A 1 241 ? -14.434 1.006 21.306 1.00 97.06 241 PHE A C 1
ATOM 2038 O O . PHE A 1 241 ? -15.419 0.865 20.590 1.00 97.06 241 PHE A O 1
ATOM 2045 N N . GLU A 1 242 ? -14.447 0.713 22.608 1.00 96.12 242 GLU A N 1
ATOM 2046 C CA . GLU A 1 242 ? -15.621 0.178 23.319 1.00 96.12 242 GLU A CA 1
ATOM 2047 C C . GLU A 1 242 ? -16.850 1.085 23.169 1.00 96.12 242 GLU A C 1
ATOM 2049 O O . GLU A 1 242 ? -17.978 0.611 23.093 1.00 96.12 242 GLU A O 1
ATOM 2054 N N . THR A 1 243 ? -16.649 2.402 23.074 1.00 97.12 243 THR A N 1
ATOM 2055 C CA . THR A 1 243 ? -17.754 3.350 22.878 1.00 97.12 243 THR A CA 1
ATOM 2056 C C . THR A 1 243 ? -18.389 3.236 21.491 1.00 97.12 243 THR A C 1
ATOM 2058 O O . THR A 1 243 ? -19.604 3.386 21.364 1.00 97.12 243 THR A O 1
ATOM 2061 N N . ILE A 1 244 ? -17.594 2.995 20.442 1.00 96.19 244 ILE A N 1
ATOM 2062 C CA . ILE A 1 244 ? -18.095 2.923 19.056 1.00 96.19 244 ILE A CA 1
ATOM 2063 C C . ILE A 1 244 ? -18.390 1.490 18.587 1.00 96.19 244 ILE A C 1
ATOM 2065 O O . ILE A 1 244 ? -19.099 1.308 17.598 1.00 96.19 244 ILE A O 1
ATOM 2069 N N . LEU A 1 245 ? -17.848 0.488 19.281 1.00 94.88 245 LEU A N 1
ATOM 2070 C CA . LEU A 1 245 ? -17.988 -0.946 19.030 1.00 94.88 245 LEU A CA 1
ATOM 2071 C C . LEU A 1 245 ? -18.230 -1.678 20.371 1.00 94.88 245 LEU A C 1
ATOM 2073 O O . LEU A 1 245 ? -17.380 -2.452 20.804 1.00 94.88 245 LEU A O 1
ATOM 2077 N N . PRO A 1 246 ? -19.362 -1.426 21.060 1.00 94.38 246 PRO A N 1
ATOM 2078 C CA . PRO A 1 246 ? -19.621 -1.979 22.397 1.00 94.38 246 PRO A CA 1
ATOM 2079 C C . PRO A 1 246 ? -19.947 -3.476 22.393 1.00 94.38 246 PRO A C 1
ATOM 2081 O O . PRO A 1 246 ? -19.915 -4.130 23.433 1.00 94.38 246 PRO A O 1
ATOM 2084 N N . GLU A 1 247 ? -20.317 -4.017 21.234 1.00 94.25 247 GLU A N 1
ATOM 2085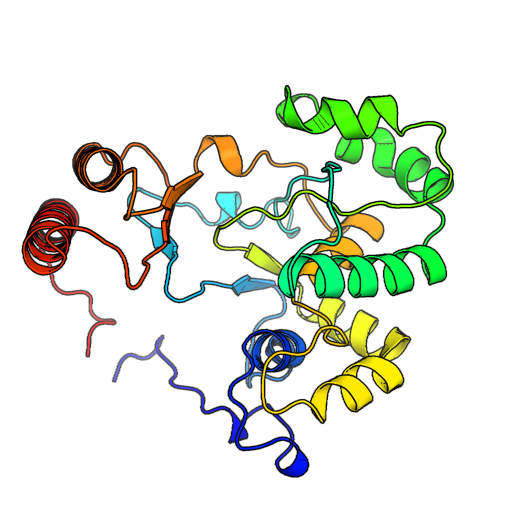 C CA . GLU A 1 247 ? -20.704 -5.412 21.080 1.00 94.25 247 GLU A CA 1
ATOM 2086 C C . GLU A 1 247 ? -19.539 -6.228 20.528 1.00 94.25 247 GLU A C 1
ATOM 2088 O O . GLU A 1 247 ? -18.948 -5.869 19.507 1.00 94.25 247 GLU A O 1
ATOM 2093 N N . LYS A 1 248 ? -19.259 -7.364 21.176 1.00 90.62 248 LYS A N 1
ATOM 2094 C CA . LYS A 1 248 ? -18.252 -8.322 20.714 1.00 90.62 248 LYS A CA 1
ATOM 2095 C C . LYS A 1 248 ? -18.614 -8.824 19.313 1.00 90.62 248 LYS A C 1
ATOM 2097 O O . LYS A 1 248 ? -19.697 -9.373 19.095 1.00 90.62 248 LYS A O 1
ATOM 2102 N N . SER A 1 249 ? -17.695 -8.679 18.367 1.00 90.06 249 SER A N 1
ATOM 2103 C CA . SER A 1 249 ? -17.846 -9.186 17.007 1.00 90.06 249 SER A CA 1
ATOM 2104 C C . SER A 1 249 ? -17.821 -10.715 16.979 1.00 90.06 249 SER A C 1
ATOM 2106 O O . SER A 1 249 ? -17.035 -11.356 17.670 1.00 90.06 249 SER A O 1
ATOM 2108 N N . GLY A 1 250 ? -18.607 -11.327 16.088 1.00 90.19 250 GLY A N 1
ATOM 2109 C CA . GLY A 1 250 ? -18.543 -12.776 15.837 1.00 90.19 250 GLY A CA 1
ATOM 2110 C C . GLY A 1 250 ? -17.212 -13.258 15.235 1.00 90.19 250 GLY A C 1
ATOM 2111 O O . GLY A 1 250 ? -16.991 -14.463 15.121 1.00 90.19 250 GLY A O 1
ATOM 2112 N N . PHE A 1 251 ? -16.339 -12.328 14.831 1.00 89.00 251 PHE A N 1
ATOM 2113 C CA . PHE A 1 251 ? -14.968 -12.601 14.391 1.00 89.00 251 PHE A CA 1
ATOM 2114 C C . PHE A 1 251 ? -13.948 -12.573 15.535 1.00 89.00 251 PHE A C 1
ATOM 2116 O O . PHE A 1 251 ? -12.817 -13.013 15.333 1.00 89.00 251 PHE A O 1
ATOM 2123 N N . GLU A 1 252 ? -14.317 -12.061 16.708 1.00 83.94 252 GLU A N 1
ATOM 2124 C CA . GLU A 1 252 ? -13.453 -12.085 17.883 1.00 83.94 252 GLU A CA 1
ATOM 2125 C C . GLU A 1 252 ? -13.469 -13.487 18.497 1.00 83.94 252 GLU A C 1
ATOM 2127 O O . GLU A 1 252 ? -14.536 -14.052 18.761 1.00 83.94 252 GLU A O 1
ATOM 2132 N N . LEU A 1 253 ? -12.273 -14.053 18.685 1.00 67.94 253 LEU A N 1
ATOM 2133 C CA . LEU A 1 253 ? -12.082 -15.372 19.291 1.00 67.94 253 LEU A CA 1
ATOM 2134 C C . LEU A 1 253 ? -12.399 -15.370 20.796 1.00 67.94 253 LEU A C 1
ATOM 2136 O O . LEU A 1 253 ? -12.356 -14.300 21.452 1.00 67.94 253 LEU A O 1
#

Secondary structure (DSSP, 8-state):
--TT-----GGGTS-GGG-S---HHHHHHTGGGSTT--SEEEE--TTEEE-S---GGGTEETTEEEE---B------SHHHHHHHHHHHHHHHH--HHHHHHHTHHHHT-GGGGGGGHHHHHTTT-SS--PBP--SS-EEEEHHHHHHHHHHHHHHHHHHTT-SS--TT---THHHHHHHHHTT-SEE--GGGTEEEEEHHHHHHHHHHHHHTT-SSEEEEE--TT-TTHHHHHHHHHHHHHHH--SPPTT--

Radius of gyration: 19.04 Å; chains: 1; bounding box: 39×43×52 Å